Protein AF-A0A257PQ06-F1 (afdb_monomer_lite)

Secondary structure (DSSP, 8-state):
----B-TTS-B--SGGGTSPPPPGGG---EEEEEES--TTSPPPPHHHHHHHHHHHHHHHH-TT-EEEEE-SSS--EEEE--TTSBHHHHHHHHHS-PPP-S----TT---EEEES-GGGHHHHHHH-TTSEEEEEETTTTEEEEEE-SSS-HHHHHHHHHHHHHHHHHHHH-TT-BGGG--SS-TGGG--

Sequence (191 aa):
MRNLTDSSGRIQTRLGDLASVVPTSQRMPFQVSQPTGSGLDAAVPQAVWMAAAAIVMQRLCGAKQALLILPPCGEPRFIACAAQELAQSIVERARNPVPNSASPIDPDAIDLVWLSSAAQQTDALARYPSALLLMPAAQEGALHIVSSGLYPETFVRALLRSMYQTARTILADPAQRVDQIDLLGAEQRAE

pLDDT: mean 82.03, std 16.19, range [31.86, 96.31]

Foldseek 3Di:
DDQLADVVGDRAELVCVVFPFDPPVPFDKDKDKDFQDDDPDDRQDPLLLLLLLQLLCCQRRNQLDWEWEDEPDDDIDTQGADQQDFSLVSSVCSVDVDPDDDDDNPPSHAAHYEYPDPVCVVVCCVSCVNHWYWYDPVVVNIIMTIHSRRGDPVVVVLSVQLSSQSSVVCVVPRRDGSNRRDSDDPVRVVD

Structure (mmCIF, N/CA/C/O backbone):
data_AF-A0A257PQ06-F1
#
_entry.id   AF-A0A257PQ06-F1
#
loop_
_atom_site.group_PDB
_atom_site.id
_atom_site.type_symbol
_atom_site.label_atom_id
_atom_site.label_alt_id
_atom_site.label_comp_id
_atom_site.label_asym_id
_atom_site.label_entity_id
_atom_site.label_seq_id
_atom_site.pdbx_PDB_ins_code
_atom_site.Cartn_x
_atom_site.Cartn_y
_atom_site.Cartn_z
_atom_site.occupancy
_atom_site.B_iso_or_equiv
_atom_site.auth_seq_id
_atom_site.auth_comp_id
_atom_site.auth_asym_id
_atom_site.auth_atom_id
_atom_site.pdbx_PDB_model_num
ATOM 1 N N . MET A 1 1 ? 25.353 -5.648 -6.778 1.00 34.91 1 MET A N 1
ATOM 2 C CA . MET A 1 1 ? 24.012 -5.977 -7.302 1.00 34.91 1 MET A CA 1
ATOM 3 C C . MET A 1 1 ? 23.654 -7.364 -6.797 1.00 34.91 1 MET A C 1
ATOM 5 O O . MET A 1 1 ? 24.299 -8.316 -7.212 1.00 34.91 1 MET A O 1
ATOM 9 N N . ARG A 1 2 ? 22.754 -7.487 -5.812 1.00 32.94 2 ARG A N 1
ATOM 10 C CA . ARG A 1 2 ? 22.260 -8.802 -5.374 1.00 32.94 2 ARG A CA 1
ATOM 11 C C . ARG A 1 2 ? 21.112 -9.192 -6.304 1.00 32.94 2 ARG A C 1
ATOM 13 O O . ARG A 1 2 ? 20.211 -8.388 -6.512 1.00 32.94 2 ARG A O 1
ATOM 20 N N . ASN A 1 3 ? 21.212 -10.370 -6.910 1.00 31.86 3 ASN A N 1
ATOM 21 C CA . ASN A 1 3 ? 20.176 -10.919 -7.776 1.00 31.86 3 ASN A CA 1
ATOM 22 C C . ASN A 1 3 ? 18.941 -11.248 -6.929 1.00 31.86 3 ASN A C 1
ATOM 24 O O . ASN A 1 3 ? 19.026 -12.082 -6.037 1.00 31.86 3 ASN A O 1
ATOM 28 N N . LEU A 1 4 ? 17.813 -10.602 -7.234 1.00 44.09 4 LEU A N 1
ATOM 29 C CA . LEU A 1 4 ? 16.479 -10.833 -6.647 1.00 44.09 4 LEU A CA 1
ATOM 30 C C . LEU A 1 4 ? 15.800 -12.095 -7.204 1.00 44.09 4 LEU A C 1
ATOM 32 O O . LEU A 1 4 ? 14.577 -12.168 -7.317 1.00 44.09 4 LEU A O 1
ATOM 36 N N . THR A 1 5 ? 16.598 -13.061 -7.642 1.00 43.31 5 THR A N 1
ATOM 37 C CA . THR A 1 5 ? 16.108 -14.301 -8.223 1.00 43.31 5 THR A CA 1
ATOM 38 C C . THR A 1 5 ? 16.398 -15.444 -7.278 1.00 43.31 5 THR A C 1
ATOM 40 O O . THR A 1 5 ? 17.538 -15.591 -6.831 1.00 43.31 5 THR A O 1
ATOM 43 N N . ASP A 1 6 ? 15.398 -16.282 -7.025 1.00 47.50 6 ASP A N 1
ATOM 44 C CA . ASP A 1 6 ? 15.644 -17.577 -6.401 1.00 47.50 6 ASP A CA 1
ATOM 45 C C . ASP A 1 6 ? 16.574 -18.441 -7.281 1.00 47.50 6 ASP A C 1
ATOM 47 O O . ASP A 1 6 ? 16.940 -18.077 -8.405 1.00 47.50 6 ASP A O 1
ATOM 51 N N . SER A 1 7 ? 16.963 -19.615 -6.787 1.00 40.06 7 SER A N 1
ATOM 52 C CA . SER A 1 7 ? 17.814 -20.574 -7.506 1.00 40.06 7 SER A CA 1
ATOM 53 C C . SER A 1 7 ? 17.247 -21.043 -8.861 1.00 40.06 7 SER A C 1
ATOM 55 O O . SER A 1 7 ? 17.946 -21.742 -9.593 1.00 40.06 7 SER A O 1
ATOM 57 N N . SER A 1 8 ? 16.021 -20.640 -9.221 1.00 43.47 8 SER A N 1
ATOM 58 C CA . SER A 1 8 ? 15.357 -20.898 -10.501 1.00 43.47 8 SER A CA 1
ATOM 59 C C . SER A 1 8 ? 15.221 -19.664 -11.410 1.00 43.47 8 SER A C 1
ATOM 61 O O . SER A 1 8 ? 14.655 -19.770 -12.498 1.00 43.47 8 SER A O 1
ATOM 63 N N . GLY A 1 9 ? 15.744 -18.497 -11.015 1.00 49.22 9 GLY A N 1
ATOM 64 C CA . GLY A 1 9 ? 15.622 -17.269 -11.806 1.00 49.22 9 GLY A CA 1
ATOM 65 C C . GLY A 1 9 ? 14.311 -16.501 -11.578 1.00 49.22 9 GLY A C 1
ATOM 66 O O . GLY A 1 9 ? 14.044 -15.543 -12.306 1.00 49.22 9 GLY A O 1
ATOM 67 N N . ARG A 1 10 ? 13.472 -16.899 -10.607 1.00 53.88 10 ARG A N 1
ATOM 68 C CA . ARG A 1 10 ? 12.170 -16.260 -10.351 1.00 53.88 10 ARG A CA 1
ATOM 69 C C . ARG A 1 10 ? 12.302 -15.076 -9.403 1.00 53.88 10 ARG A C 1
ATOM 71 O O . ARG A 1 10 ? 12.920 -15.186 -8.349 1.00 53.88 10 ARG A O 1
ATOM 78 N N . ILE A 1 11 ? 11.678 -13.961 -9.783 1.00 60.31 11 ILE A N 1
ATOM 79 C CA . ILE A 1 11 ? 11.489 -12.795 -8.915 1.00 60.31 11 ILE A CA 1
ATOM 80 C C . ILE A 1 11 ? 10.610 -13.229 -7.741 1.00 60.31 11 ILE A C 1
ATOM 82 O O . ILE A 1 11 ? 9.495 -13.701 -7.965 1.00 60.31 11 ILE A O 1
ATOM 86 N N . GLN A 1 12 ? 11.095 -13.072 -6.511 1.00 67.50 12 GLN A N 1
ATOM 87 C CA . GLN A 1 12 ? 10.289 -13.336 -5.321 1.00 67.50 12 GLN A CA 1
ATOM 88 C C . GLN A 1 12 ? 9.331 -12.167 -5.077 1.00 67.50 12 GLN A C 1
ATOM 90 O O . GLN A 1 12 ? 9.739 -11.056 -4.758 1.00 67.50 12 GLN A O 1
ATOM 95 N N . THR A 1 13 ? 8.041 -12.419 -5.276 1.00 72.31 13 THR A N 1
ATOM 96 C CA . THR A 1 13 ? 6.959 -11.469 -5.013 1.00 72.31 13 THR A CA 1
ATOM 97 C C . THR A 1 13 ? 5.719 -12.232 -4.561 1.00 72.31 13 THR A C 1
ATOM 99 O O . THR A 1 13 ? 5.358 -13.233 -5.177 1.00 72.31 13 THR A O 1
ATOM 102 N N . ARG A 1 14 ? 5.044 -11.752 -3.511 1.00 76.12 14 ARG A N 1
ATOM 103 C CA . ARG A 1 14 ? 3.757 -12.313 -3.078 1.00 76.12 14 ARG A CA 1
ATOM 104 C C . ARG A 1 14 ? 2.602 -11.769 -3.903 1.00 76.12 14 ARG A C 1
ATOM 106 O O . ARG A 1 14 ? 1.651 -12.495 -4.164 1.00 76.12 14 ARG A O 1
ATOM 113 N N . LEU A 1 15 ? 2.691 -10.527 -4.379 1.00 77.69 15 LEU A N 1
ATOM 114 C CA . LEU A 1 15 ? 1.730 -10.014 -5.362 1.00 77.69 15 LEU A CA 1
ATOM 115 C C . LEU A 1 15 ? 1.796 -10.783 -6.688 1.00 77.69 15 LEU A C 1
ATOM 117 O O . LEU A 1 15 ? 0.771 -10.927 -7.349 1.00 77.69 15 LEU A O 1
ATOM 121 N N . GLY A 1 16 ? 2.958 -11.323 -7.063 1.00 65.31 16 GLY A N 1
ATOM 122 C CA . GLY A 1 16 ? 3.103 -12.183 -8.240 1.00 65.31 16 GLY A CA 1
ATOM 123 C C . GLY A 1 16 ? 2.397 -13.537 -8.126 1.00 65.31 16 GLY A C 1
ATOM 124 O O . GLY A 1 16 ? 2.112 -14.142 -9.155 1.00 65.31 16 GLY A O 1
ATOM 125 N N . ASP A 1 17 ? 2.041 -13.986 -6.915 1.00 73.94 17 ASP A N 1
ATOM 126 C CA . ASP A 1 17 ? 1.155 -15.147 -6.731 1.00 73.94 17 ASP A CA 1
ATOM 127 C C . ASP A 1 17 ? -0.308 -14.804 -7.097 1.00 73.94 17 ASP A C 1
ATOM 129 O O . ASP A 1 17 ? -1.115 -15.695 -7.362 1.00 73.94 17 ASP A O 1
ATOM 133 N N . LEU A 1 18 ? -0.657 -13.511 -7.128 1.00 74.75 18 LEU A N 1
ATOM 134 C CA . LEU A 1 18 ? -2.011 -12.992 -7.368 1.00 74.75 18 LEU A CA 1
ATOM 135 C C . LEU A 1 18 ? -2.183 -12.351 -8.752 1.00 74.75 18 LEU A C 1
ATOM 137 O O . LEU A 1 18 ? -3.310 -12.139 -9.198 1.00 74.75 18 LEU A O 1
ATOM 141 N N . ALA A 1 19 ? -1.082 -12.020 -9.426 1.00 78.62 19 ALA A N 1
ATOM 142 C CA . ALA A 1 19 ? -1.074 -11.348 -10.715 1.00 78.62 19 ALA A CA 1
ATOM 143 C C . ALA A 1 19 ? -0.036 -11.959 -11.653 1.00 78.62 19 ALA A C 1
ATOM 145 O O . ALA A 1 19 ? 1.099 -12.227 -11.263 1.00 78.62 19 ALA A O 1
ATOM 146 N N . SER A 1 20 ? -0.393 -12.094 -12.931 1.00 79.56 20 SER A N 1
ATOM 147 C CA . SER A 1 20 ? 0.558 -12.494 -13.966 1.00 79.56 20 SER A CA 1
ATOM 148 C C . SER A 1 20 ? 1.713 -11.497 -14.036 1.00 79.56 20 SER A C 1
ATOM 150 O O . SER A 1 20 ? 1.509 -10.329 -14.362 1.00 79.56 20 SER A O 1
ATOM 152 N N . VAL A 1 21 ? 2.930 -11.961 -13.763 1.00 85.50 21 VAL A N 1
ATOM 153 C CA . VAL A 1 21 ? 4.135 -11.138 -13.891 1.00 85.50 21 VAL A CA 1
ATOM 154 C C . VAL A 1 21 ? 4.428 -10.874 -15.368 1.00 85.50 21 VAL A C 1
ATOM 156 O O . VAL A 1 21 ? 4.507 -11.801 -16.176 1.00 85.50 21 VAL A O 1
ATOM 159 N N . VAL A 1 22 ? 4.631 -9.606 -15.724 1.00 85.06 22 VAL A N 1
ATOM 160 C CA . VAL A 1 22 ? 4.964 -9.198 -17.093 1.00 85.06 22 VAL A CA 1
ATOM 161 C C . VAL A 1 22 ? 6.417 -9.596 -17.410 1.00 85.06 22 VAL A C 1
ATOM 163 O O . VAL A 1 22 ? 7.330 -9.286 -16.624 1.00 85.06 22 VAL A O 1
ATOM 166 N N . PRO A 1 23 ? 6.682 -10.267 -18.550 1.00 85.06 23 PRO A N 1
ATOM 167 C CA . PRO A 1 23 ? 8.038 -10.612 -18.971 1.00 85.06 23 PRO A CA 1
ATOM 168 C C . PRO A 1 23 ? 8.923 -9.374 -19.106 1.00 85.06 23 PRO A C 1
ATOM 170 O O . PRO A 1 23 ? 8.477 -8.357 -19.626 1.00 85.06 23 PRO A O 1
ATOM 173 N N . THR A 1 24 ? 10.195 -9.463 -18.703 1.00 84.94 24 THR A N 1
ATOM 174 C CA . THR A 1 24 ? 11.132 -8.322 -18.686 1.00 84.94 24 THR A CA 1
ATOM 175 C C . THR A 1 24 ? 11.202 -7.565 -20.016 1.00 84.94 24 THR A C 1
ATOM 177 O O . THR A 1 24 ? 11.261 -6.342 -20.007 1.00 84.94 24 THR A O 1
ATOM 180 N N . SER A 1 25 ? 11.135 -8.267 -21.153 1.00 87.88 25 SER A N 1
ATOM 181 C CA . SER A 1 25 ? 11.168 -7.670 -22.497 1.00 87.88 25 SER A CA 1
ATOM 182 C C . SER A 1 25 ? 9.927 -6.848 -22.867 1.00 87.88 25 SER A C 1
ATOM 184 O O . SER A 1 25 ? 9.970 -6.105 -23.841 1.00 87.88 25 SER A O 1
ATOM 186 N N . GLN A 1 26 ? 8.831 -6.986 -22.118 1.00 88.44 26 GLN A N 1
ATOM 187 C CA . GLN A 1 26 ? 7.553 -6.305 -22.349 1.00 88.44 26 GLN A CA 1
ATOM 188 C C . GLN A 1 26 ? 7.239 -5.261 -21.269 1.00 88.44 26 GLN A C 1
ATOM 190 O O . GLN A 1 26 ? 6.205 -4.600 -21.336 1.00 88.44 26 GLN A O 1
ATOM 195 N N . ARG A 1 27 ? 8.100 -5.114 -20.253 1.00 89.81 27 ARG A N 1
ATOM 196 C CA . ARG A 1 27 ? 7.869 -4.170 -19.157 1.00 89.81 27 ARG A CA 1
ATOM 197 C C . ARG A 1 27 ? 8.022 -2.743 -19.659 1.00 89.81 27 ARG A C 1
ATOM 199 O O . ARG A 1 27 ? 9.069 -2.367 -20.180 1.00 89.81 27 ARG A O 1
ATOM 206 N N . MET A 1 28 ? 6.986 -1.946 -19.438 1.00 90.75 28 MET A N 1
ATOM 207 C CA . MET A 1 28 ? 7.010 -0.505 -19.642 1.00 90.75 28 MET A CA 1
ATOM 208 C C . MET A 1 28 ? 6.695 0.171 -18.308 1.00 90.75 28 MET A C 1
ATOM 210 O O . MET A 1 28 ? 5.651 -0.133 -17.729 1.00 90.75 28 MET A O 1
ATOM 214 N N . PRO A 1 29 ? 7.575 1.047 -17.789 1.00 93.00 29 PRO A N 1
ATOM 215 C CA . PRO A 1 29 ? 7.275 1.814 -16.591 1.00 93.00 29 PRO A CA 1
ATOM 216 C C . PRO A 1 29 ? 6.039 2.689 -16.789 1.00 93.00 29 PRO A C 1
ATOM 218 O O . PRO A 1 29 ? 5.858 3.293 -17.846 1.00 93.00 29 PRO A O 1
ATOM 221 N N . PHE A 1 30 ? 5.209 2.780 -15.758 1.00 94.38 30 PHE A N 1
ATOM 222 C CA . PHE A 1 30 ? 4.002 3.600 -15.774 1.00 94.38 30 PHE A CA 1
ATOM 223 C C . PHE A 1 30 ? 3.694 4.150 -14.381 1.00 94.38 30 PHE A C 1
ATOM 225 O O . PHE A 1 30 ? 4.227 3.683 -13.370 1.00 94.38 30 PHE A O 1
ATOM 232 N N . GLN A 1 31 ? 2.798 5.134 -14.338 1.00 95.12 31 GLN A N 1
ATOM 233 C CA . GLN A 1 31 ? 2.260 5.700 -13.109 1.00 95.12 31 GLN A CA 1
ATOM 234 C C . GLN A 1 31 ? 0.734 5.650 -13.143 1.00 95.12 31 GLN A C 1
ATOM 236 O O . GLN A 1 31 ? 0.115 5.992 -14.151 1.00 95.12 31 GLN A O 1
ATOM 241 N N . VAL A 1 32 ? 0.129 5.251 -12.027 1.00 94.38 32 VAL A N 1
ATOM 242 C CA . VAL A 1 32 ? -1.317 5.362 -11.810 1.00 94.38 32 VAL A CA 1
ATOM 243 C C . VAL A 1 32 ? -1.586 6.245 -10.603 1.00 94.38 32 VAL A C 1
ATOM 245 O O . VAL A 1 32 ? -0.811 6.254 -9.650 1.00 94.38 32 VAL A O 1
ATOM 248 N N . SER A 1 33 ? -2.687 6.984 -10.647 1.00 92.69 33 SER A N 1
ATOM 249 C CA . SER A 1 33 ? -3.003 8.025 -9.672 1.00 92.69 33 SER A CA 1
ATOM 250 C C . SER A 1 33 ? -4.406 7.831 -9.126 1.00 92.69 33 SER A C 1
ATOM 252 O O . SER A 1 33 ? -5.325 7.499 -9.877 1.00 92.69 33 SER A O 1
ATOM 254 N N . GLN A 1 34 ? -4.572 8.077 -7.832 1.00 89.38 34 GLN A N 1
ATOM 255 C CA . GLN A 1 34 ? -5.861 8.086 -7.154 1.00 89.38 34 GLN A CA 1
ATOM 256 C C . GLN A 1 34 ? -5.981 9.379 -6.348 1.00 89.38 34 GLN A C 1
ATOM 258 O O . GLN A 1 34 ? -5.130 9.626 -5.490 1.00 89.38 34 GLN A O 1
ATOM 263 N N . PRO A 1 35 ? -7.015 10.205 -6.582 1.00 86.81 3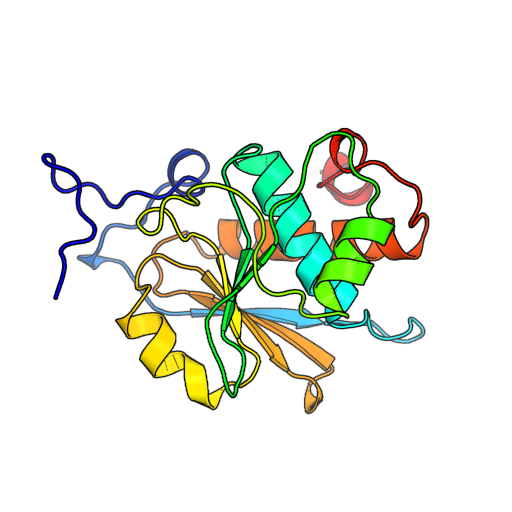5 PRO A N 1
ATOM 264 C CA . PRO A 1 35 ? -7.278 11.366 -5.744 1.00 86.81 35 PRO A CA 1
ATOM 265 C C . PRO A 1 35 ? -7.404 10.960 -4.271 1.00 86.81 35 PRO A C 1
ATOM 267 O O . PRO A 1 35 ? -8.075 9.979 -3.942 1.00 86.81 35 PRO A O 1
ATOM 270 N N . THR A 1 36 ? -6.757 11.704 -3.375 1.00 80.44 36 THR A N 1
ATOM 271 C CA . THR A 1 36 ? -6.835 11.483 -1.924 1.00 80.44 36 THR A CA 1
ATOM 272 C C . THR A 1 36 ? -8.116 12.048 -1.318 1.00 80.44 36 THR A C 1
ATOM 274 O O . THR A 1 36 ? -8.424 11.742 -0.171 1.00 80.44 36 THR A O 1
ATOM 277 N N . GLY A 1 37 ? -8.882 12.818 -2.088 1.00 68.25 37 GLY A N 1
ATOM 278 C CA . GLY A 1 37 ? -10.239 13.269 -1.801 1.00 68.25 37 GLY A CA 1
ATOM 279 C C . GLY A 1 37 ? -10.928 13.682 -3.104 1.00 68.25 37 GLY A C 1
ATOM 280 O O . GLY A 1 37 ? -10.262 13.932 -4.110 1.00 68.25 37 GLY A O 1
ATOM 281 N N . SER A 1 38 ? -12.257 13.739 -3.104 1.00 53.69 38 SER A N 1
ATOM 282 C CA . SER A 1 38 ? -13.036 14.261 -4.230 1.00 53.69 38 SER A CA 1
ATOM 283 C C . SER A 1 38 ? -14.050 15.282 -3.729 1.00 53.69 38 SER A C 1
ATOM 285 O O . SER A 1 38 ? -14.875 14.960 -2.876 1.00 53.69 38 SER A O 1
ATOM 287 N N . GLY A 1 39 ? -14.022 16.495 -4.283 1.00 60.19 39 GLY A N 1
ATOM 288 C CA . GLY A 1 39 ? -15.043 17.514 -4.029 1.00 60.19 39 GLY A CA 1
ATOM 289 C C . GLY A 1 39 ? -15.166 17.921 -2.554 1.00 60.19 39 GLY A C 1
ATOM 290 O O . GLY A 1 39 ? -14.333 18.670 -2.057 1.00 60.19 39 GLY A O 1
ATOM 291 N N . LEU A 1 40 ? -16.242 17.466 -1.898 1.00 41.91 40 LEU A N 1
ATOM 292 C CA . LEU A 1 40 ? -16.655 17.835 -0.533 1.00 41.91 40 LEU A CA 1
ATOM 293 C C . LEU A 1 40 ? -16.023 16.971 0.577 1.00 41.91 40 LEU A C 1
ATOM 295 O O . LEU A 1 40 ? -16.149 17.322 1.750 1.00 41.91 40 LEU A O 1
ATOM 299 N N . ASP A 1 41 ? -15.352 15.868 0.235 1.00 57.94 41 ASP A N 1
ATOM 300 C CA . ASP A 1 41 ? -14.702 14.996 1.219 1.00 57.94 41 ASP A CA 1
ATOM 301 C C . ASP A 1 41 ? -13.314 15.524 1.603 1.00 57.94 41 ASP A C 1
ATOM 303 O O . ASP A 1 41 ? -12.504 15.898 0.749 1.00 57.94 41 ASP A O 1
ATOM 307 N N . ALA A 1 42 ? -13.010 15.515 2.904 1.00 63.12 42 ALA A N 1
ATOM 308 C CA . ALA A 1 42 ? -11.678 15.846 3.398 1.00 63.12 42 ALA A CA 1
ATOM 309 C C . ALA A 1 42 ? -10.634 14.869 2.832 1.00 63.12 42 ALA A C 1
ATOM 311 O O . ALA A 1 42 ? -10.866 13.661 2.762 1.00 63.12 42 ALA A O 1
ATOM 312 N N . ALA A 1 43 ? -9.461 15.391 2.461 1.00 79.62 43 ALA A N 1
ATOM 313 C CA . ALA A 1 43 ? -8.364 14.568 1.968 1.00 79.62 43 ALA A CA 1
ATOM 314 C C . ALA A 1 43 ? -7.977 13.499 3.004 1.00 79.62 43 ALA A C 1
ATOM 316 O O . ALA A 1 43 ? -7.729 13.803 4.174 1.00 79.62 43 ALA A O 1
ATOM 317 N N . VAL A 1 44 ? -7.888 12.245 2.559 1.00 84.62 44 VAL A N 1
ATOM 318 C CA . VAL A 1 44 ? -7.458 11.115 3.383 1.00 84.62 44 VAL A CA 1
ATOM 319 C C . VAL A 1 44 ? -6.036 11.387 3.903 1.00 84.62 44 VAL A C 1
ATOM 321 O O . VAL A 1 44 ? -5.113 11.564 3.097 1.00 84.62 44 VAL A O 1
ATOM 324 N N . PRO A 1 45 ? -5.812 11.393 5.232 1.00 90.44 45 PRO A N 1
ATOM 325 C CA . PRO A 1 45 ? -4.490 11.641 5.797 1.00 90.44 45 PRO A CA 1
ATOM 326 C C . PRO A 1 45 ? -3.467 10.586 5.359 1.00 90.44 45 PRO A C 1
ATOM 328 O O . PRO A 1 45 ? -3.787 9.402 5.269 1.00 90.44 45 PRO A O 1
ATOM 331 N N . GLN A 1 46 ? -2.201 10.980 5.183 1.00 91.06 46 GLN A N 1
ATOM 332 C CA . GLN A 1 46 ? -1.139 10.055 4.749 1.00 91.06 46 GLN A CA 1
ATOM 333 C C . GLN A 1 46 ? -1.021 8.813 5.643 1.00 91.06 46 GLN A C 1
ATOM 335 O O . GLN A 1 46 ? -0.896 7.703 5.140 1.00 91.06 46 GLN A O 1
ATOM 340 N N . ALA A 1 47 ? -1.133 8.973 6.964 1.00 92.88 47 ALA A N 1
ATOM 341 C CA . ALA A 1 47 ? -1.080 7.842 7.888 1.00 92.88 47 ALA A CA 1
ATOM 342 C C . ALA A 1 47 ? -2.202 6.815 7.653 1.00 92.88 47 ALA A C 1
ATOM 344 O O . ALA A 1 47 ? -1.993 5.623 7.863 1.00 92.88 47 ALA A O 1
ATOM 345 N N . VAL A 1 48 ? -3.375 7.264 7.194 1.00 95.06 48 VAL A N 1
ATOM 346 C CA . VAL A 1 48 ? -4.491 6.377 6.844 1.00 95.06 48 VAL A CA 1
ATOM 347 C C . VAL A 1 48 ? -4.190 5.633 5.546 1.00 95.06 48 VAL A C 1
ATOM 349 O O . VAL A 1 48 ? -4.416 4.431 5.482 1.00 95.06 48 VAL A O 1
ATOM 352 N N . TRP A 1 49 ? -3.595 6.294 4.549 1.00 95.00 49 TRP A N 1
ATOM 353 C CA . TRP A 1 49 ? -3.124 5.628 3.330 1.00 95.00 49 TRP A CA 1
ATOM 354 C C . TRP A 1 49 ? -2.047 4.577 3.596 1.00 95.00 49 TRP A C 1
ATOM 356 O O . TRP A 1 49 ? -2.113 3.477 3.055 1.00 95.00 49 TRP A O 1
ATOM 366 N N . MET A 1 50 ? -1.078 4.889 4.456 1.00 95.06 50 MET A N 1
ATOM 367 C CA . MET A 1 50 ? -0.033 3.943 4.854 1.00 95.06 50 MET A CA 1
ATOM 368 C C . MET A 1 50 ? -0.624 2.731 5.582 1.00 95.06 50 MET A C 1
ATOM 370 O O . MET A 1 50 ? -0.253 1.596 5.289 1.00 95.06 50 MET A O 1
ATOM 374 N N . ALA A 1 51 ? -1.573 2.959 6.496 1.00 94.94 51 ALA A N 1
ATOM 375 C CA . ALA A 1 51 ? -2.285 1.878 7.168 1.00 94.94 51 ALA A CA 1
ATOM 376 C C . ALA A 1 51 ? -3.100 1.036 6.177 1.00 94.94 51 ALA A C 1
ATOM 378 O O . ALA A 1 51 ? -3.013 -0.187 6.205 1.00 94.94 51 ALA A O 1
ATOM 379 N N . ALA A 1 52 ? -3.824 1.677 5.259 1.00 96.31 52 ALA A N 1
ATOM 380 C CA . ALA A 1 52 ? -4.605 0.998 4.234 1.00 96.31 52 ALA A CA 1
ATOM 381 C C . ALA A 1 52 ? -3.733 0.128 3.322 1.00 96.31 52 ALA A C 1
ATOM 383 O O . ALA A 1 52 ? -4.065 -1.028 3.080 1.00 96.31 52 ALA A O 1
ATOM 384 N N . ALA A 1 53 ? -2.587 0.642 2.874 1.00 95.62 53 ALA A N 1
ATOM 385 C CA . ALA A 1 53 ? -1.615 -0.119 2.100 1.00 95.62 53 ALA A CA 1
ATOM 386 C C . ALA A 1 53 ? -1.119 -1.358 2.866 1.00 95.62 53 ALA A C 1
ATOM 388 O O . ALA A 1 53 ? -1.128 -2.460 2.322 1.00 95.62 53 ALA A O 1
ATOM 389 N N . ALA A 1 54 ? -0.747 -1.209 4.141 1.00 93.88 54 ALA A N 1
ATOM 390 C CA . ALA A 1 54 ? -0.304 -2.334 4.964 1.00 93.88 54 ALA A CA 1
ATOM 391 C C . ALA A 1 54 ? -1.414 -3.384 5.187 1.00 93.88 54 ALA A C 1
ATOM 393 O O . ALA A 1 54 ? -1.154 -4.583 5.098 1.00 93.88 54 ALA A O 1
ATOM 394 N N . ILE A 1 55 ? -2.657 -2.945 5.404 1.00 94.94 55 ILE A N 1
ATOM 395 C CA . ILE A 1 55 ? -3.834 -3.815 5.559 1.00 94.94 55 ILE A CA 1
ATOM 396 C C . ILE A 1 55 ? -4.137 -4.574 4.268 1.00 94.94 55 ILE A C 1
ATOM 398 O O . ILE A 1 55 ? -4.325 -5.787 4.311 1.00 94.94 55 ILE A O 1
ATOM 402 N N . VAL A 1 56 ? -4.136 -3.896 3.117 1.00 95.25 56 VAL A N 1
ATOM 403 C CA . VAL A 1 56 ? -4.332 -4.535 1.807 1.00 95.25 56 VAL A CA 1
ATOM 404 C C . VAL A 1 56 ? -3.267 -5.608 1.580 1.00 95.25 56 VAL A C 1
ATOM 406 O O . VAL A 1 56 ? -3.608 -6.738 1.236 1.00 95.25 56 VAL A O 1
ATOM 409 N N . MET A 1 57 ? -1.992 -5.306 1.850 1.00 91.75 57 MET A N 1
ATOM 410 C CA . MET A 1 57 ? -0.916 -6.295 1.734 1.00 91.75 57 MET A CA 1
ATOM 411 C C . MET A 1 57 ? -1.105 -7.478 2.690 1.00 91.75 57 MET A C 1
ATOM 413 O O . MET A 1 57 ? -0.918 -8.621 2.284 1.00 91.75 57 MET A O 1
ATOM 417 N N . GLN A 1 58 ? -1.519 -7.234 3.936 1.00 91.25 58 GLN A N 1
ATOM 418 C CA . GLN A 1 58 ? -1.814 -8.301 4.895 1.00 91.25 58 GLN A CA 1
ATOM 419 C C . GLN A 1 58 ? -2.950 -9.200 4.400 1.00 91.25 58 GLN A C 1
ATOM 421 O O . GLN A 1 58 ? -2.864 -10.423 4.510 1.00 91.25 58 GLN A O 1
ATOM 426 N N . ARG A 1 59 ? -4.014 -8.606 3.858 1.00 91.56 59 ARG A N 1
ATOM 427 C CA . ARG A 1 59 ? -5.215 -9.330 3.437 1.00 91.56 59 ARG A CA 1
ATOM 428 C C . ARG A 1 59 ? -5.021 -10.112 2.145 1.00 91.56 59 ARG A C 1
ATOM 430 O O . ARG A 1 59 ? -5.639 -11.161 1.996 1.00 91.56 59 ARG A O 1
ATOM 437 N N . LEU A 1 60 ? -4.160 -9.632 1.253 1.00 89.81 60 LEU A N 1
ATOM 438 C CA . LEU A 1 60 ? -3.829 -10.304 -0.002 1.00 89.81 60 LEU A CA 1
ATOM 439 C C . LEU A 1 60 ? -2.706 -11.340 0.163 1.00 89.81 60 LEU A C 1
ATOM 441 O O . LEU A 1 60 ? -2.811 -12.445 -0.358 1.00 89.81 60 LEU A O 1
ATOM 445 N N . CYS A 1 61 ? -1.651 -11.003 0.910 1.00 86.81 61 CYS A N 1
ATOM 446 C CA . CYS A 1 61 ? -0.404 -11.778 0.964 1.00 86.81 61 CYS A CA 1
ATOM 447 C C . CYS A 1 61 ? -0.148 -12.464 2.321 1.00 86.81 61 CYS A C 1
ATOM 449 O O . CYS A 1 61 ? 0.808 -13.228 2.467 1.00 86.81 61 CYS A O 1
ATOM 451 N N . GLY A 1 62 ? -0.984 -12.208 3.331 1.00 84.25 62 GLY A N 1
ATOM 452 C CA . GLY A 1 62 ? -0.881 -12.787 4.670 1.00 84.25 62 GLY A CA 1
ATOM 453 C C . GLY A 1 62 ? -0.007 -11.993 5.651 1.00 84.25 62 GLY A C 1
ATOM 454 O O . GLY A 1 62 ? 0.606 -10.978 5.333 1.00 84.25 62 GLY A O 1
ATOM 455 N N . ALA A 1 63 ? 0.073 -12.487 6.892 1.00 78.56 63 ALA A N 1
ATOM 456 C CA . ALA A 1 63 ? 0.675 -11.781 8.035 1.00 78.56 63 ALA A CA 1
ATOM 457 C C . ALA A 1 63 ? 2.202 -11.559 7.963 1.00 78.56 63 ALA A C 1
ATOM 459 O O . ALA A 1 63 ? 2.755 -10.870 8.815 1.00 78.56 63 ALA A O 1
ATOM 460 N N . LYS A 1 64 ? 2.892 -12.158 6.983 1.00 75.88 64 LYS A N 1
ATOM 461 C CA . LYS A 1 64 ? 4.341 -11.978 6.782 1.00 75.88 64 LYS A CA 1
ATOM 462 C C . LYS A 1 64 ? 4.678 -10.817 5.845 1.00 75.88 64 LYS A C 1
ATOM 464 O O . LYS A 1 64 ? 5.854 -10.502 5.693 1.00 75.88 64 LYS A O 1
ATOM 469 N N . GLN A 1 65 ? 3.673 -10.198 5.227 1.00 82.88 65 GLN A N 1
ATOM 470 C CA . GLN A 1 65 ? 3.877 -9.074 4.330 1.00 82.88 65 GLN A CA 1
ATOM 471 C C . GLN A 1 65 ? 3.766 -7.747 5.077 1.00 82.88 65 GLN A C 1
ATOM 473 O O . GLN A 1 65 ? 2.914 -7.567 5.948 1.00 82.88 65 GLN A O 1
ATOM 478 N N . ALA A 1 66 ? 4.626 -6.805 4.703 1.00 86.88 66 ALA A N 1
ATOM 479 C CA . ALA A 1 66 ? 4.661 -5.475 5.281 1.00 86.88 66 ALA A CA 1
ATOM 480 C C . ALA A 1 66 ? 4.779 -4.407 4.194 1.00 86.88 66 ALA A C 1
ATOM 482 O O . ALA A 1 66 ? 5.335 -4.650 3.120 1.00 86.88 66 ALA A O 1
ATOM 483 N N . LEU A 1 67 ? 4.297 -3.209 4.513 1.00 91.94 67 LEU A N 1
ATOM 484 C CA . LEU A 1 67 ? 4.645 -1.994 3.793 1.00 91.94 67 LEU A CA 1
ATOM 485 C C . LEU A 1 67 ? 6.030 -1.533 4.258 1.00 91.94 67 LEU A C 1
ATOM 487 O O . LEU A 1 67 ? 6.211 -1.258 5.447 1.00 91.94 67 LEU A O 1
ATOM 491 N N . LEU A 1 68 ? 6.986 -1.410 3.337 1.00 92.31 68 LEU A N 1
ATOM 492 C CA . LEU A 1 68 ? 8.255 -0.736 3.616 1.00 92.31 68 LEU A CA 1
ATOM 493 C C . LEU A 1 68 ? 8.068 0.776 3.514 1.00 92.31 68 LEU A C 1
ATOM 495 O O . LEU A 1 68 ? 7.410 1.261 2.604 1.00 92.31 68 LEU A O 1
ATOM 499 N N . ILE A 1 69 ? 8.679 1.533 4.413 1.00 91.88 69 ILE A N 1
ATOM 500 C CA . ILE A 1 69 ? 8.658 2.993 4.415 1.00 91.88 69 ILE A CA 1
ATOM 501 C C . ILE A 1 69 ? 10.089 3.489 4.329 1.00 91.88 69 ILE A C 1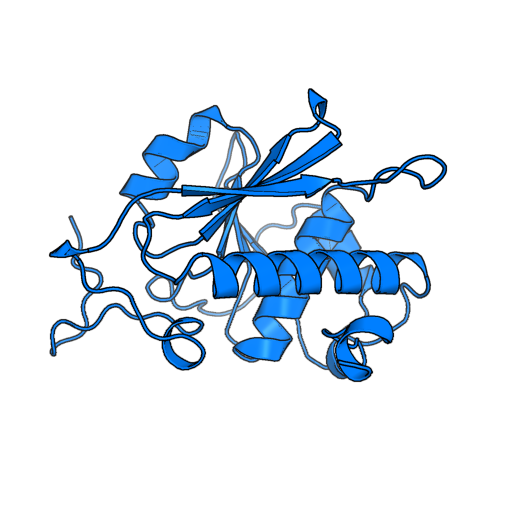
ATOM 503 O O . ILE A 1 69 ? 10.921 3.140 5.171 1.00 91.88 69 ILE A O 1
ATOM 507 N N . LEU A 1 70 ? 10.346 4.339 3.339 1.00 90.88 70 LEU A N 1
ATOM 508 C CA . LEU A 1 70 ? 11.613 5.036 3.173 1.00 90.88 70 LEU A CA 1
ATOM 509 C C . LEU A 1 70 ? 11.457 6.481 3.669 1.00 90.88 70 LEU A C 1
ATOM 511 O O . LEU A 1 70 ? 10.980 7.334 2.914 1.00 90.88 70 LEU A O 1
ATOM 515 N N . PRO A 1 71 ? 11.820 6.779 4.933 1.00 85.56 71 PRO A N 1
ATOM 516 C CA . PRO A 1 71 ? 11.779 8.146 5.438 1.00 85.56 71 PRO A CA 1
ATOM 517 C C . PRO A 1 71 ? 12.801 9.026 4.698 1.00 85.56 71 PRO A C 1
ATOM 519 O O . PRO A 1 71 ? 13.767 8.500 4.143 1.00 85.56 71 PRO A O 1
ATOM 522 N N . PRO A 1 72 ? 12.634 10.362 4.692 1.00 81.44 72 PRO A N 1
ATOM 523 C CA . PRO A 1 72 ? 13.580 11.256 4.022 1.00 81.44 72 PRO A CA 1
ATOM 524 C C . PRO A 1 72 ? 14.955 11.248 4.710 1.00 81.44 72 PRO A C 1
ATOM 526 O O . PRO A 1 72 ? 15.975 11.394 4.045 1.00 81.44 72 PRO A O 1
ATOM 529 N N . CYS A 1 73 ? 14.971 11.028 6.029 1.00 79.12 73 CYS A N 1
ATOM 530 C CA . CYS A 1 73 ? 16.163 10.841 6.848 1.00 79.12 73 CYS A CA 1
ATOM 531 C C . CYS A 1 73 ? 15.932 9.665 7.809 1.00 79.12 73 CYS A C 1
ATOM 533 O O . CYS A 1 73 ? 14.874 9.591 8.437 1.00 79.12 73 CYS A O 1
ATOM 535 N N . GLY A 1 74 ? 16.929 8.794 7.969 1.00 79.44 74 GLY A N 1
ATOM 536 C CA . GLY A 1 74 ? 16.901 7.679 8.919 1.00 79.44 74 GLY A CA 1
ATOM 537 C C . GLY A 1 74 ? 16.756 6.304 8.270 1.00 79.44 74 GLY A C 1
ATOM 538 O O . GLY A 1 74 ? 16.787 6.160 7.049 1.00 79.44 74 GLY A O 1
ATOM 539 N N . GLU A 1 75 ? 16.627 5.287 9.117 1.00 83.19 75 GLU A N 1
ATOM 540 C CA . GLU A 1 75 ? 16.552 3.894 8.681 1.00 83.19 75 GLU A CA 1
ATOM 541 C C . GLU A 1 75 ? 15.177 3.549 8.084 1.00 83.19 75 GLU A C 1
ATOM 543 O O . GLU A 1 75 ? 14.147 4.025 8.583 1.00 83.19 75 GLU A O 1
ATOM 548 N N . PRO A 1 76 ? 15.127 2.689 7.047 1.00 86.88 76 PRO A N 1
ATOM 549 C CA . PRO A 1 76 ? 13.881 2.114 6.569 1.00 86.88 76 PRO A CA 1
ATOM 550 C C . PRO A 1 76 ? 13.112 1.430 7.701 1.00 86.88 76 PRO A C 1
ATOM 552 O O . PRO A 1 76 ? 13.687 0.738 8.544 1.00 86.88 76 PRO A O 1
ATOM 555 N N . ARG A 1 77 ? 11.790 1.583 7.697 1.00 86.88 77 ARG A N 1
ATOM 556 C CA . ARG A 1 77 ? 10.906 0.954 8.687 1.00 86.88 77 ARG A CA 1
ATOM 557 C C . ARG A 1 77 ? 9.777 0.206 8.009 1.00 86.88 77 ARG A C 1
ATOM 559 O O . ARG A 1 77 ? 9.493 0.443 6.839 1.00 86.88 77 ARG A O 1
ATOM 566 N N . PHE A 1 78 ? 9.100 -0.653 8.758 1.00 88.88 78 PHE A N 1
ATOM 567 C CA . PHE A 1 78 ? 8.022 -1.461 8.213 1.00 88.88 78 PHE A CA 1
ATOM 568 C C . PHE A 1 78 ? 6.724 -1.286 8.993 1.00 88.88 78 PHE A C 1
ATOM 570 O O . PHE A 1 78 ? 6.730 -1.096 10.209 1.00 88.88 78 PHE A O 1
ATOM 577 N N . ILE A 1 79 ? 5.602 -1.392 8.284 1.00 89.56 79 ILE A N 1
ATOM 578 C CA . ILE A 1 79 ? 4.279 -1.564 8.882 1.00 89.56 79 ILE A CA 1
ATOM 579 C C . ILE A 1 79 ? 3.742 -2.915 8.423 1.00 89.56 79 ILE A C 1
ATOM 581 O O . ILE A 1 79 ? 3.359 -3.086 7.268 1.00 89.56 79 ILE A O 1
ATOM 585 N N . ALA A 1 80 ? 3.737 -3.868 9.349 1.00 88.56 80 ALA A N 1
ATOM 586 C CA . ALA A 1 80 ? 3.040 -5.143 9.226 1.00 88.56 80 ALA A CA 1
ATOM 587 C C . ALA A 1 80 ? 1.788 -5.124 10.105 1.00 88.56 80 ALA A C 1
ATOM 589 O O . ALA A 1 80 ? 1.768 -4.446 11.137 1.00 88.56 80 ALA A O 1
ATOM 590 N N . CYS A 1 81 ? 0.769 -5.889 9.731 1.00 88.50 81 CYS A N 1
ATOM 591 C CA . CYS A 1 81 ? -0.510 -5.927 10.433 1.00 88.50 81 CYS A CA 1
ATOM 592 C C . CYS A 1 81 ? -0.848 -7.364 10.833 1.00 88.50 81 CYS A C 1
ATOM 594 O O . CYS A 1 81 ? -0.613 -8.299 10.064 1.00 88.50 81 CYS A O 1
ATOM 596 N N . ALA A 1 82 ? -1.431 -7.547 12.016 1.00 90.06 82 ALA A N 1
ATOM 597 C CA . ALA A 1 82 ? -2.049 -8.820 12.379 1.00 90.06 82 ALA A CA 1
ATOM 598 C C . ALA A 1 82 ? -3.539 -8.813 12.009 1.00 90.06 82 ALA A C 1
ATOM 600 O O . ALA A 1 82 ? -4.200 -7.784 12.084 1.00 90.06 82 ALA A O 1
ATOM 601 N N . ALA A 1 83 ? -4.092 -9.978 11.667 1.00 89.62 83 ALA A N 1
ATOM 602 C CA . ALA A 1 83 ? -5.504 -10.130 11.296 1.00 89.62 83 ALA A CA 1
ATOM 603 C C . ALA A 1 83 ? -6.481 -9.598 12.369 1.00 89.62 83 ALA A C 1
ATOM 605 O O . ALA A 1 83 ? -7.501 -9.005 12.046 1.00 89.62 83 ALA A O 1
ATOM 606 N N . GLN A 1 84 ? -6.150 -9.793 13.648 1.00 92.38 84 GLN A N 1
ATOM 607 C CA . GLN A 1 84 ? -6.978 -9.381 14.789 1.00 92.38 84 GLN A CA 1
ATOM 608 C C . GLN A 1 84 ? -6.720 -7.931 15.234 1.00 92.38 84 GLN A C 1
ATOM 610 O O . GLN A 1 84 ? -7.354 -7.461 16.175 1.00 92.38 84 GLN A O 1
ATOM 615 N N . GLU A 1 85 ? -5.748 -7.248 14.626 1.00 93.62 85 GLU A N 1
ATOM 616 C CA . GLU A 1 85 ? -5.380 -5.885 14.999 1.00 93.62 85 GLU A CA 1
ATOM 617 C C . GLU A 1 85 ? -6.476 -4.896 14.580 1.00 93.62 85 GLU A C 1
ATOM 619 O O . GLU A 1 85 ? -7.182 -5.123 13.597 1.00 93.62 85 GLU A O 1
ATOM 624 N N . LEU A 1 86 ? -6.629 -3.799 15.323 1.00 96.06 86 LEU A N 1
ATOM 625 C CA . LEU A 1 86 ? -7.553 -2.721 14.971 1.00 96.06 86 LEU A CA 1
ATOM 626 C C . LEU A 1 86 ? -6.906 -1.785 13.945 1.00 96.06 86 LEU A C 1
ATOM 628 O O . LEU A 1 86 ? -5.714 -1.478 14.040 1.00 96.06 86 LEU A O 1
ATOM 632 N N . ALA A 1 87 ? -7.701 -1.268 13.009 1.00 95.56 87 ALA A N 1
ATOM 633 C CA . ALA A 1 87 ? -7.250 -0.287 12.024 1.00 95.56 87 ALA A CA 1
ATOM 634 C C . ALA A 1 87 ? -6.566 0.928 12.671 1.00 95.56 87 ALA A C 1
ATOM 636 O O . ALA A 1 87 ? -5.489 1.346 12.236 1.00 95.56 87 ALA A O 1
ATOM 637 N N . GLN A 1 88 ? -7.150 1.460 13.746 1.00 95.75 88 GLN A N 1
ATOM 638 C CA . GLN A 1 88 ? -6.619 2.611 14.473 1.00 95.75 88 GLN A CA 1
ATOM 639 C C . GLN A 1 88 ? -5.188 2.384 14.989 1.00 95.75 88 GLN A C 1
ATOM 641 O O . GLN A 1 88 ? -4.350 3.277 14.866 1.00 95.75 88 GLN A O 1
ATOM 646 N N . SER A 1 89 ? -4.862 1.188 15.491 1.00 93.62 89 SER A N 1
ATOM 647 C CA . SER A 1 89 ? -3.511 0.869 15.982 1.00 93.62 89 SER A CA 1
ATOM 648 C C . SER A 1 89 ? -2.461 0.928 14.866 1.00 93.62 89 SER A C 1
ATOM 650 O O . SER A 1 89 ? -1.320 1.344 15.078 1.00 93.62 89 SER A O 1
ATOM 652 N N . ILE A 1 90 ? -2.851 0.570 13.642 1.00 94.00 90 ILE A N 1
ATOM 653 C CA . ILE A 1 90 ? -1.982 0.635 12.463 1.00 94.00 90 ILE A CA 1
ATOM 654 C C . ILE A 1 90 ? -1.799 2.091 12.026 1.00 94.00 90 ILE A C 1
ATOM 656 O O . ILE A 1 90 ? -0.679 2.507 11.722 1.00 94.00 90 ILE A O 1
ATOM 660 N N . VAL A 1 91 ? -2.870 2.892 12.055 1.00 95.12 91 VAL A N 1
ATOM 661 C CA . VAL A 1 91 ? -2.805 4.339 11.785 1.00 95.12 91 VAL A CA 1
ATOM 662 C C . VAL A 1 91 ? -1.882 5.040 12.783 1.00 95.12 91 VAL A C 1
ATOM 664 O O . VAL A 1 91 ? -1.081 5.890 12.392 1.00 95.12 91 VAL A O 1
ATOM 667 N N . GLU A 1 92 ? -1.938 4.676 14.061 1.00 93.25 92 GLU A N 1
ATOM 668 C CA . GLU A 1 92 ? -1.053 5.221 15.093 1.00 93.25 92 GLU A CA 1
ATOM 669 C C . GLU A 1 92 ? 0.414 4.869 14.839 1.00 93.25 92 GLU A C 1
ATOM 671 O O . GLU A 1 92 ? 1.263 5.757 14.915 1.00 93.25 92 GLU A O 1
ATOM 676 N N . ARG A 1 93 ? 0.721 3.626 14.441 1.00 90.56 93 ARG A N 1
ATOM 677 C CA . ARG A 1 93 ? 2.081 3.231 14.020 1.00 90.56 93 ARG A CA 1
ATOM 678 C C . ARG A 1 93 ? 2.534 3.932 12.739 1.00 90.56 93 ARG A C 1
ATOM 680 O O . ARG A 1 93 ? 3.721 4.219 12.565 1.00 90.56 93 ARG A O 1
ATOM 687 N N . ALA A 1 94 ? 1.612 4.247 11.833 1.00 90.88 94 ALA A N 1
ATOM 688 C CA . ALA A 1 94 ? 1.931 5.042 10.655 1.00 90.88 94 ALA A CA 1
ATOM 689 C C . ALA A 1 94 ? 2.331 6.479 11.032 1.00 90.88 94 ALA A C 1
ATOM 691 O O . ALA A 1 94 ? 3.326 6.976 10.498 1.00 90.88 94 ALA A O 1
ATOM 692 N N . ARG A 1 95 ? 1.624 7.103 11.989 1.00 89.75 95 ARG A N 1
ATOM 693 C CA . ARG A 1 95 ? 1.912 8.461 12.497 1.00 89.75 95 ARG A CA 1
ATOM 694 C C . ARG A 1 95 ? 3.174 8.532 13.345 1.00 89.75 95 ARG A C 1
ATOM 696 O O . ARG A 1 95 ? 3.968 9.448 13.167 1.00 89.75 95 ARG A O 1
ATOM 703 N N . ASN A 1 96 ? 3.334 7.585 14.262 1.00 84.31 96 ASN A N 1
ATOM 704 C CA . ASN A 1 96 ? 4.408 7.574 15.242 1.00 84.31 96 ASN A CA 1
ATOM 705 C C . ASN A 1 96 ? 5.465 6.564 14.792 1.00 84.31 96 ASN A C 1
ATOM 707 O O . ASN A 1 96 ? 5.262 5.361 14.971 1.00 84.31 96 ASN A O 1
ATOM 711 N N . PRO A 1 97 ? 6.577 7.009 14.178 1.00 68.62 97 PRO A N 1
ATOM 712 C CA . PRO A 1 97 ? 7.652 6.119 13.773 1.00 68.62 97 PRO A CA 1
ATOM 713 C C . PRO A 1 97 ? 8.327 5.536 15.016 1.00 68.62 97 PRO A C 1
ATOM 715 O O . PRO A 1 97 ? 9.259 6.110 15.571 1.00 68.62 97 PRO A O 1
ATOM 718 N N . VAL A 1 98 ? 7.835 4.385 15.465 1.00 65.19 98 VAL A N 1
ATOM 719 C CA . VAL A 1 98 ? 8.503 3.583 16.487 1.00 65.19 98 VAL A CA 1
ATOM 720 C C . VAL A 1 98 ? 9.606 2.779 15.788 1.00 65.19 98 VAL A C 1
ATOM 722 O O . VAL A 1 98 ? 9.330 2.173 14.747 1.00 65.19 98 VAL A O 1
ATOM 725 N N . PRO A 1 99 ? 10.851 2.769 16.301 1.00 56.34 99 PRO A N 1
ATOM 726 C CA . PRO A 1 99 ? 11.880 1.868 15.797 1.00 56.34 99 PRO A CA 1
ATOM 727 C C . PRO A 1 99 ? 11.379 0.421 15.892 1.00 56.34 99 PRO A C 1
ATOM 729 O O . PRO A 1 99 ? 10.774 0.034 16.892 1.00 56.34 99 PRO A O 1
ATOM 732 N N . ASN A 1 100 ? 11.575 -0.349 14.818 1.00 56.06 100 ASN A N 1
ATOM 733 C CA . ASN A 1 100 ? 11.022 -1.695 14.666 1.00 56.06 100 ASN A CA 1
ATOM 734 C C . ASN A 1 100 ? 11.232 -2.556 15.921 1.00 56.06 100 ASN A C 1
ATOM 736 O O . ASN A 1 100 ? 12.360 -2.771 16.356 1.00 56.06 100 ASN A O 1
ATOM 740 N N . SER A 1 101 ? 10.147 -3.146 16.416 1.00 44.66 101 SER A N 1
ATOM 741 C CA . SER A 1 101 ? 10.190 -4.311 17.294 1.00 44.66 101 SER A CA 1
ATOM 742 C C . SER A 1 101 ? 9.285 -5.381 16.688 1.00 44.66 101 SER A C 1
ATOM 744 O O . SER A 1 101 ? 8.085 -5.359 16.934 1.00 44.66 101 SER A O 1
ATOM 746 N N . ALA A 1 102 ? 9.835 -6.222 15.798 1.00 46.09 102 ALA A N 1
ATOM 747 C CA . ALA A 1 102 ? 9.460 -7.634 15.580 1.00 46.09 102 ALA A CA 1
ATOM 748 C C . ALA A 1 102 ? 9.931 -8.181 14.214 1.00 46.09 102 ALA A C 1
ATOM 750 O O . ALA A 1 102 ? 9.633 -7.582 13.187 1.00 46.09 102 ALA A O 1
ATOM 751 N N . SER A 1 103 ? 10.575 -9.361 14.284 1.00 48.09 103 SER A N 1
ATOM 752 C CA . SER A 1 103 ? 10.681 -10.506 13.347 1.00 48.09 103 SER A CA 1
ATOM 753 C C . SER A 1 103 ? 10.965 -10.299 11.846 1.00 48.09 103 SER A C 1
ATOM 755 O O . 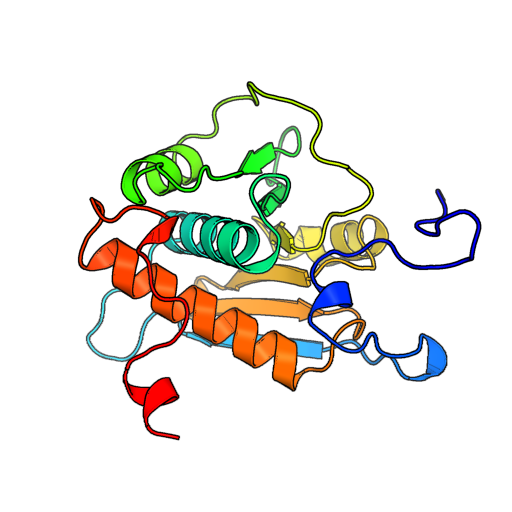SER A 1 103 ? 10.579 -9.296 11.261 1.00 48.09 103 SER A O 1
ATOM 757 N N . PRO A 1 104 ? 11.648 -11.265 11.190 1.00 49.16 104 PRO A N 1
ATOM 758 C CA . PRO A 1 104 ? 12.210 -11.063 9.861 1.00 49.16 104 PRO A CA 1
ATOM 759 C C . PRO A 1 104 ? 11.091 -10.924 8.832 1.00 49.16 104 PRO A C 1
ATOM 761 O O . PRO A 1 104 ? 10.443 -11.897 8.446 1.00 49.16 104 PRO A O 1
ATOM 764 N N . ILE A 1 105 ? 10.876 -9.689 8.398 1.00 59.19 105 ILE A N 1
ATOM 765 C CA . ILE A 1 105 ? 10.282 -9.406 7.100 1.00 59.19 105 ILE A CA 1
ATOM 766 C C . ILE A 1 105 ? 11.301 -9.907 6.097 1.00 59.19 105 ILE A C 1
ATOM 768 O O . ILE A 1 105 ? 12.474 -9.554 6.205 1.00 59.19 105 ILE A O 1
ATOM 772 N N . ASP A 1 106 ? 10.867 -10.772 5.190 1.00 61.50 106 ASP A N 1
ATOM 773 C CA . ASP A 1 106 ? 11.722 -11.251 4.116 1.00 61.50 106 ASP A CA 1
ATOM 774 C C . ASP A 1 106 ? 12.121 -10.038 3.256 1.00 61.50 106 ASP A C 1
ATOM 776 O O . ASP A 1 106 ? 11.262 -9.474 2.567 1.00 61.50 106 ASP A O 1
ATOM 780 N N . PRO A 1 107 ? 13.376 -9.556 3.346 1.00 56.72 107 PRO A N 1
ATOM 781 C CA . PRO A 1 107 ? 13.789 -8.351 2.639 1.00 56.72 107 PRO A CA 1
ATOM 782 C C . PRO A 1 107 ? 13.788 -8.562 1.120 1.00 56.72 107 PRO A C 1
ATOM 784 O O . PRO A 1 107 ? 13.829 -7.578 0.383 1.00 56.72 107 PRO A O 1
ATOM 787 N N . ASP A 1 108 ? 13.711 -9.814 0.662 1.00 58.28 108 ASP A N 1
ATOM 788 C CA . ASP A 1 108 ? 13.701 -10.173 -0.750 1.00 58.28 108 ASP A CA 1
ATOM 789 C C . ASP A 1 108 ? 12.269 -10.227 -1.335 1.00 58.28 108 ASP A C 1
ATOM 791 O O . ASP A 1 108 ? 12.117 -10.278 -2.553 1.00 58.28 108 ASP A O 1
ATOM 795 N N . ALA A 1 109 ? 11.218 -10.097 -0.505 1.00 70.62 109 ALA A N 1
ATOM 796 C CA . ALA A 1 109 ? 9.801 -10.080 -0.909 1.00 70.62 109 ALA A CA 1
ATOM 797 C C . ALA A 1 109 ? 9.114 -8.715 -0.666 1.00 70.62 109 ALA A C 1
ATOM 799 O O . ALA A 1 109 ? 7.975 -8.623 -0.189 1.00 70.62 109 ALA A O 1
ATOM 800 N N . ILE A 1 110 ? 9.817 -7.616 -0.952 1.00 85.25 110 ILE A N 1
ATOM 801 C CA . ILE A 1 110 ? 9.257 -6.263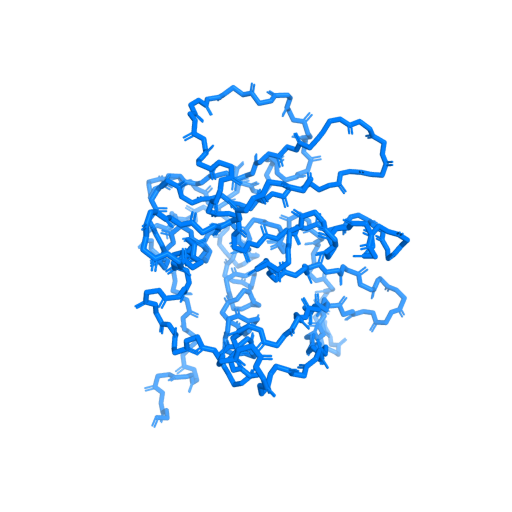 -0.827 1.00 85.25 110 ILE A CA 1
ATOM 802 C C . ILE A 1 110 ? 8.430 -5.940 -2.071 1.00 85.25 110 ILE A C 1
ATOM 804 O O . ILE A 1 110 ? 8.956 -5.558 -3.113 1.00 85.25 110 ILE A O 1
ATOM 808 N N . ASP A 1 111 ? 7.116 -6.058 -1.925 1.00 89.19 111 ASP A N 1
ATOM 809 C CA . ASP A 1 111 ? 6.154 -5.787 -2.993 1.00 89.19 111 ASP A CA 1
ATOM 810 C C . ASP A 1 111 ? 5.685 -4.327 -3.045 1.00 89.19 111 ASP A C 1
ATOM 812 O O . ASP A 1 111 ? 5.252 -3.846 -4.094 1.00 89.19 111 ASP A O 1
ATOM 816 N N . LEU A 1 112 ? 5.752 -3.615 -1.916 1.00 93.31 112 LEU A N 1
ATOM 817 C CA . LEU A 1 112 ? 5.164 -2.288 -1.768 1.00 93.31 112 LEU A CA 1
ATOM 818 C C . LEU A 1 112 ? 6.023 -1.392 -0.871 1.00 93.31 112 LEU A C 1
ATOM 820 O O . LEU A 1 112 ? 6.368 -1.763 0.255 1.00 93.31 112 LEU A O 1
ATOM 824 N N . VAL A 1 113 ? 6.344 -0.198 -1.370 1.00 94.81 113 VAL A N 1
ATOM 825 C CA . VAL A 1 113 ? 7.218 0.769 -0.695 1.00 94.81 113 VAL A CA 1
ATOM 826 C C . VAL A 1 113 ? 6.557 2.140 -0.665 1.00 94.81 113 VAL A C 1
ATOM 828 O O . VAL A 1 113 ? 6.182 2.670 -1.701 1.00 94.81 113 VAL A O 1
ATOM 831 N N . TRP A 1 114 ? 6.455 2.747 0.511 1.00 95.31 114 TRP A N 1
ATOM 832 C CA . TRP A 1 114 ? 6.047 4.132 0.698 1.00 95.31 114 TRP A CA 1
ATOM 833 C C . TRP A 1 114 ? 7.252 5.065 0.662 1.00 95.31 114 TRP A C 1
ATOM 835 O O . TRP A 1 114 ? 8.185 4.914 1.458 1.00 95.31 114 TRP A O 1
ATOM 845 N N . LEU A 1 115 ? 7.201 6.066 -0.212 1.00 93.38 115 LEU A N 1
ATOM 846 C CA . LEU A 1 115 ? 8.198 7.125 -0.291 1.00 93.38 115 LEU A CA 1
ATOM 847 C C . LEU A 1 115 ? 7.683 8.385 0.394 1.00 93.38 115 LEU A C 1
ATOM 849 O O . LEU A 1 115 ? 6.564 8.833 0.153 1.00 93.38 115 LEU A O 1
ATOM 853 N N . SER A 1 116 ? 8.516 8.992 1.233 1.00 86.12 116 SER A N 1
ATOM 854 C CA . SER A 1 116 ? 8.199 10.286 1.840 1.00 86.12 116 SER A CA 1
ATOM 855 C C . SER A 1 116 ? 8.490 11.468 0.912 1.00 86.12 116 SER A C 1
ATOM 857 O O . SER A 1 116 ? 8.029 12.575 1.182 1.00 86.12 116 SER A O 1
ATOM 859 N N . SER A 1 117 ? 9.252 11.256 -0.166 1.00 83.12 117 SER A N 1
ATOM 860 C CA . SER A 1 117 ? 9.586 12.278 -1.158 1.00 83.12 117 SER A CA 1
ATOM 861 C C . SER A 1 117 ? 9.792 11.678 -2.549 1.00 83.12 117 SER A C 1
ATOM 863 O O . SER A 1 117 ? 10.397 10.616 -2.695 1.00 83.12 117 SER A O 1
ATOM 865 N N . ALA A 1 118 ? 9.370 12.409 -3.586 1.00 84.38 118 ALA A N 1
ATOM 866 C CA . ALA A 1 118 ? 9.615 12.048 -4.983 1.00 84.38 118 ALA A CA 1
ATOM 867 C C . ALA A 1 118 ? 11.111 11.972 -5.333 1.00 84.38 118 ALA A C 1
ATOM 869 O O . ALA A 1 118 ? 11.501 11.200 -6.204 1.00 84.38 118 ALA A O 1
ATOM 870 N N . ALA A 1 119 ? 11.968 12.698 -4.606 1.00 87.50 119 ALA A N 1
ATOM 871 C CA . ALA A 1 119 ? 13.417 12.634 -4.796 1.00 87.50 119 ALA A CA 1
ATOM 872 C C . ALA A 1 119 ? 13.994 11.225 -4.554 1.00 87.50 119 ALA A C 1
ATOM 874 O O . ALA A 1 119 ? 15.050 10.897 -5.082 1.00 87.50 119 ALA A O 1
ATOM 875 N N . GLN A 1 120 ? 13.297 10.380 -3.784 1.00 89.19 120 GLN A N 1
ATOM 876 C CA . GLN A 1 120 ? 13.729 9.019 -3.457 1.00 89.19 120 GLN A CA 1
ATOM 877 C C . GLN A 1 120 ? 13.375 7.997 -4.548 1.00 89.19 120 GLN A C 1
ATOM 879 O O . GLN A 1 120 ? 13.811 6.851 -4.466 1.00 89.19 120 GLN A O 1
ATOM 884 N N . GLN A 1 121 ? 12.573 8.375 -5.549 1.00 89.88 121 GLN A N 1
ATOM 885 C CA . GLN A 1 121 ? 11.993 7.445 -6.520 1.00 89.88 121 GLN A CA 1
ATOM 886 C C . GLN A 1 121 ? 13.056 6.659 -7.292 1.00 89.88 121 GLN A C 1
ATOM 888 O O . GLN A 1 121 ? 12.970 5.435 -7.372 1.00 89.88 121 GLN A O 1
ATOM 893 N N . THR A 1 122 ? 14.060 7.342 -7.846 1.00 88.06 122 THR A N 1
ATOM 894 C CA . THR A 1 122 ? 15.112 6.705 -8.654 1.00 88.06 122 THR A CA 1
ATOM 895 C C . THR A 1 122 ? 15.900 5.682 -7.838 1.00 88.06 122 THR A C 1
ATOM 897 O O . THR A 1 122 ? 16.060 4.538 -8.265 1.00 88.06 122 THR A O 1
ATOM 900 N N . ASP A 1 123 ? 16.326 6.065 -6.633 1.00 89.06 123 ASP A N 1
ATOM 901 C CA . ASP A 1 123 ? 17.083 5.189 -5.736 1.00 89.06 123 ASP A CA 1
ATOM 902 C C . ASP A 1 123 ? 16.234 4.004 -5.260 1.00 89.06 123 ASP A C 1
ATOM 904 O O . ASP A 1 123 ? 16.715 2.870 -5.195 1.00 89.06 123 ASP A O 1
ATOM 908 N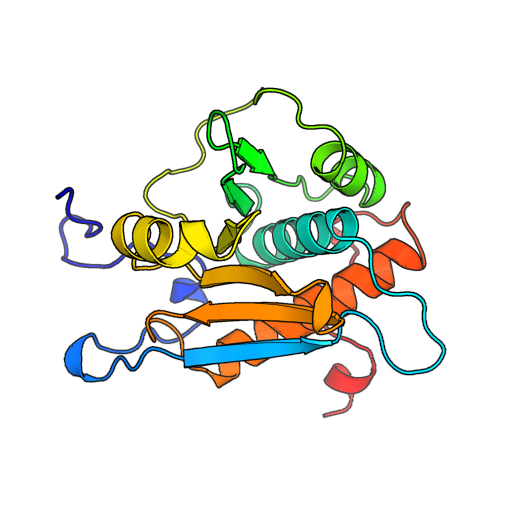 N . ALA A 1 124 ? 14.951 4.241 -4.971 1.00 89.38 124 ALA A N 1
ATOM 909 C CA . ALA A 1 124 ? 14.015 3.199 -4.575 1.00 89.38 124 ALA A CA 1
ATOM 910 C C . ALA A 1 124 ? 13.762 2.192 -5.706 1.00 89.38 124 ALA A C 1
ATOM 912 O O . ALA A 1 124 ? 13.792 0.994 -5.441 1.00 89.38 124 ALA A O 1
ATOM 913 N N . LEU A 1 125 ? 13.586 2.637 -6.957 1.00 87.38 125 LEU A N 1
ATOM 914 C CA . LEU A 1 125 ? 13.447 1.743 -8.116 1.00 87.38 125 LEU A CA 1
ATOM 915 C C . LEU A 1 125 ? 14.707 0.904 -8.344 1.00 87.38 125 LEU A C 1
ATOM 917 O O . LEU A 1 125 ? 14.609 -0.279 -8.660 1.00 87.38 125 LEU A O 1
ATOM 921 N N . ALA A 1 126 ? 15.892 1.493 -8.166 1.00 86.50 126 ALA A N 1
ATOM 922 C CA . ALA A 1 126 ? 17.152 0.768 -8.301 1.00 86.50 126 ALA A CA 1
ATOM 923 C C . ALA A 1 126 ? 17.332 -0.291 -7.200 1.00 86.50 126 ALA A C 1
ATOM 925 O O . ALA A 1 126 ? 17.865 -1.373 -7.455 1.00 86.50 126 ALA A O 1
ATOM 926 N N . ARG A 1 127 ? 16.887 0.011 -5.973 1.00 86.50 127 ARG A N 1
ATOM 927 C CA . ARG A 1 127 ? 17.002 -0.885 -4.814 1.00 86.50 127 ARG A CA 1
ATOM 928 C C . ARG A 1 127 ? 15.904 -1.951 -4.766 1.00 86.50 127 ARG A C 1
ATOM 930 O O . ARG A 1 127 ? 16.176 -3.061 -4.317 1.00 86.50 127 ARG A O 1
ATOM 937 N N . TYR A 1 128 ? 14.703 -1.625 -5.239 1.00 87.06 128 TYR A N 1
ATOM 938 C CA . TYR A 1 128 ? 13.502 -2.463 -5.198 1.00 87.06 128 TYR A CA 1
ATOM 939 C C . TYR A 1 128 ? 12.816 -2.516 -6.577 1.00 87.06 128 TYR A C 1
ATOM 941 O O . TYR A 1 128 ? 11.684 -2.059 -6.730 1.00 87.06 128 TYR A O 1
ATOM 949 N N . PRO A 1 129 ? 13.468 -3.088 -7.606 1.00 82.12 129 PRO A N 1
ATOM 950 C CA . PRO A 1 129 ? 12.971 -3.067 -8.988 1.00 82.12 129 PRO A CA 1
ATOM 951 C C . PRO A 1 129 ? 11.647 -3.820 -9.196 1.00 82.12 129 PRO A C 1
ATOM 953 O O . PRO A 1 129 ? 10.976 -3.625 -10.215 1.00 82.12 129 PRO A O 1
ATOM 956 N N . SER A 1 130 ? 11.277 -4.677 -8.242 1.00 82.81 130 SER A N 1
ATOM 957 C CA . SER A 1 130 ? 10.040 -5.462 -8.249 1.00 82.81 130 SER A CA 1
ATOM 958 C C . SER A 1 130 ? 8.909 -4.849 -7.419 1.00 82.81 130 SER A C 1
ATOM 960 O O . SER A 1 130 ? 7.783 -5.341 -7.466 1.00 82.81 130 SER A O 1
ATOM 962 N N . ALA A 1 131 ? 9.193 -3.791 -6.658 1.00 90.44 131 ALA A N 1
ATOM 963 C CA . ALA A 1 131 ? 8.207 -3.165 -5.797 1.00 90.44 131 ALA A CA 1
ATOM 964 C C . ALA A 1 131 ? 7.367 -2.132 -6.551 1.00 90.44 131 ALA A C 1
ATOM 966 O O . ALA A 1 131 ? 7.835 -1.446 -7.461 1.00 90.44 131 ALA A O 1
ATOM 967 N N . LEU A 1 132 ? 6.128 -1.971 -6.100 1.00 94.88 132 LEU A N 1
ATOM 968 C CA . LEU A 1 132 ? 5.305 -0.810 -6.402 1.00 94.88 132 LEU A CA 1
ATOM 969 C C . LEU A 1 132 ? 5.662 0.322 -5.431 1.00 94.88 132 LEU A C 1
ATOM 971 O O . LEU A 1 132 ? 5.718 0.111 -4.216 1.00 94.88 132 LEU A O 1
ATOM 975 N N . LEU A 1 133 ? 5.900 1.526 -5.952 1.00 96.12 133 LEU A N 1
ATOM 976 C CA . LEU A 1 133 ? 6.268 2.684 -5.135 1.00 96.12 133 LEU A CA 1
ATOM 977 C C . LEU A 1 133 ? 5.057 3.593 -4.932 1.00 96.12 133 LEU A C 1
ATOM 979 O O . LEU A 1 133 ? 4.561 4.187 -5.885 1.00 96.12 133 LEU A O 1
ATOM 983 N N . LEU A 1 134 ? 4.597 3.711 -3.691 1.00 96.31 134 LEU A N 1
ATOM 984 C CA . LEU A 1 134 ? 3.551 4.630 -3.255 1.00 96.31 134 LEU A CA 1
ATOM 985 C C . LEU A 1 134 ? 4.153 6.005 -2.977 1.00 96.31 134 LEU A C 1
ATOM 987 O O . LEU A 1 134 ? 5.060 6.143 -2.152 1.00 96.31 134 LEU A O 1
ATOM 991 N N . MET A 1 135 ? 3.618 7.024 -3.639 1.00 92.88 135 MET A N 1
ATOM 992 C CA . MET A 1 135 ? 4.110 8.394 -3.575 1.00 92.88 135 MET A CA 1
ATOM 993 C C . MET A 1 135 ? 2.955 9.370 -3.329 1.00 92.88 135 MET A C 1
ATOM 995 O O . MET A 1 135 ? 2.144 9.594 -4.231 1.00 92.88 135 MET A O 1
ATOM 999 N N . PRO A 1 136 ? 2.847 9.970 -2.132 1.00 88.00 136 PRO A N 1
ATOM 1000 C CA . PRO A 1 136 ? 1.861 11.012 -1.884 1.00 88.00 136 PRO A CA 1
ATOM 1001 C C . PRO A 1 136 ? 2.238 12.292 -2.648 1.00 88.00 136 PRO A C 1
ATOM 1003 O O . PRO A 1 136 ? 3.294 12.880 -2.416 1.00 88.00 136 PRO A O 1
ATOM 1006 N N . ALA A 1 137 ? 1.349 12.766 -3.518 1.00 84.94 137 ALA A N 1
ATOM 1007 C CA . ALA A 1 137 ? 1.460 14.043 -4.215 1.00 84.94 137 ALA A CA 1
ATOM 1008 C C . ALA A 1 137 ? 0.523 15.063 -3.561 1.00 84.94 137 ALA A C 1
ATOM 1010 O O . ALA A 1 137 ? -0.593 15.310 -4.016 1.00 84.94 137 ALA A O 1
ATOM 1011 N N . ALA A 1 138 ? 0.977 15.649 -2.449 1.00 75.75 138 ALA A N 1
ATOM 1012 C CA . ALA A 1 138 ? 0.159 16.551 -1.636 1.00 75.75 138 ALA A CA 1
ATOM 1013 C C . ALA A 1 138 ? -0.346 17.781 -2.412 1.00 75.75 138 ALA A C 1
ATOM 1015 O O . ALA A 1 138 ? -1.476 18.204 -2.192 1.00 75.75 138 ALA A O 1
ATOM 1016 N N . GLN A 1 139 ? 0.457 18.325 -3.335 1.00 77.50 139 GLN A N 1
ATOM 1017 C CA . GLN A 1 139 ? 0.054 19.473 -4.159 1.00 77.50 139 GLN A CA 1
ATOM 1018 C C . GLN A 1 139 ? -1.035 19.124 -5.181 1.00 77.50 139 GLN A C 1
ATOM 1020 O O . GLN A 1 139 ? -1.853 19.972 -5.514 1.00 77.50 139 GLN A O 1
ATOM 1025 N N . GLU A 1 140 ? -1.062 17.877 -5.647 1.00 81.12 140 GLU A N 1
ATOM 1026 C CA . GLU A 1 140 ? -2.054 17.376 -6.604 1.00 81.12 140 GLU A CA 1
ATOM 1027 C C . GLU A 1 140 ? -3.282 16.780 -5.904 1.00 81.12 140 GLU A C 1
ATOM 1029 O O . GLU A 1 140 ? -4.261 16.437 -6.560 1.00 81.12 140 GLU A O 1
ATOM 1034 N N . GLY A 1 141 ? -3.234 16.623 -4.576 1.00 85.12 141 GLY A N 1
ATOM 1035 C CA . GLY A 1 141 ? -4.279 15.934 -3.825 1.00 85.12 141 GLY A CA 1
ATOM 1036 C C . GLY A 1 141 ? -4.442 14.480 -4.271 1.00 85.12 141 GLY A C 1
ATOM 1037 O O . GLY A 1 141 ? -5.568 14.007 -4.404 1.00 85.12 141 GLY A O 1
ATOM 1038 N N . ALA A 1 142 ? -3.337 13.775 -4.536 1.00 88.50 142 ALA A N 1
ATOM 1039 C CA . ALA A 1 142 ? -3.356 12.410 -5.060 1.00 88.50 142 ALA A CA 1
ATOM 1040 C C . ALA A 1 142 ? -2.322 11.494 -4.389 1.00 88.50 142 ALA A C 1
ATOM 1042 O O . ALA A 1 142 ? -1.320 11.941 -3.829 1.00 88.50 142 ALA A O 1
ATOM 1043 N N . LEU A 1 143 ? -2.581 10.190 -4.450 1.00 92.00 143 LEU A N 1
ATOM 1044 C CA . LEU A 1 143 ? -1.615 9.133 -4.189 1.00 92.00 143 LEU A CA 1
ATOM 1045 C C . LEU A 1 143 ? -1.263 8.469 -5.519 1.00 92.00 143 LEU A C 1
ATOM 1047 O O . LEU A 1 143 ? -2.146 7.984 -6.231 1.00 92.00 143 LEU A O 1
ATOM 1051 N N . HIS A 1 144 ? 0.028 8.433 -5.828 1.00 93.81 144 HIS A N 1
ATOM 1052 C CA . HIS A 1 144 ? 0.557 7.792 -7.025 1.00 93.81 144 HIS A CA 1
ATOM 1053 C C . HIS A 1 144 ? 1.131 6.421 -6.690 1.00 93.81 144 HIS A C 1
ATOM 1055 O O . HIS A 1 144 ? 1.754 6.247 -5.643 1.00 93.81 144 HIS A O 1
ATOM 1061 N N . ILE A 1 145 ? 0.962 5.465 -7.602 1.00 95.69 145 ILE A N 1
ATOM 1062 C CA . ILE A 1 145 ? 1.790 4.264 -7.668 1.00 95.69 145 ILE A CA 1
ATOM 1063 C C . ILE A 1 145 ? 2.663 4.353 -8.911 1.00 95.69 145 ILE A C 1
ATOM 1065 O O . ILE A 1 145 ? 2.146 4.397 -10.029 1.00 95.69 145 ILE A O 1
ATOM 1069 N N . VAL A 1 146 ? 3.977 4.325 -8.711 1.00 95.19 146 VAL A N 1
ATOM 1070 C CA . VAL A 1 146 ? 4.963 4.157 -9.781 1.00 95.19 146 VAL A CA 1
ATOM 1071 C C . VAL A 1 146 ? 5.323 2.678 -9.883 1.00 95.19 146 VAL A C 1
ATOM 1073 O O . VAL A 1 146 ? 5.660 2.040 -8.883 1.00 95.19 146 VAL A O 1
ATOM 1076 N N . SER A 1 147 ? 5.255 2.135 -11.097 1.00 93.88 147 SER A N 1
ATOM 1077 C CA . SER A 1 147 ? 5.570 0.740 -11.400 1.00 93.88 147 SER A CA 1
ATOM 1078 C C . SER A 1 147 ? 6.688 0.655 -12.430 1.00 93.88 147 SER A C 1
ATOM 1080 O O . SER A 1 147 ? 6.708 1.408 -13.403 1.00 93.88 147 SER A O 1
ATOM 1082 N N . SER A 1 148 ? 7.581 -0.323 -12.268 1.00 92.00 148 SER A N 1
ATOM 1083 C CA . SER A 1 148 ? 8.560 -0.709 -13.294 1.00 92.00 148 SER A CA 1
ATOM 1084 C C . SER A 1 148 ? 7.925 -1.452 -14.480 1.00 92.00 148 SER A C 1
ATOM 1086 O O . SER A 1 148 ? 8.623 -1.817 -15.424 1.00 92.00 148 SER A O 1
ATOM 1088 N N . GLY A 1 149 ? 6.613 -1.703 -14.426 1.00 91.44 149 GLY A N 1
ATOM 1089 C CA . GLY A 1 149 ? 5.891 -2.527 -15.390 1.00 91.44 149 GLY A CA 1
ATOM 1090 C C . GLY A 1 149 ? 5.869 -4.011 -15.026 1.00 91.44 149 GLY A C 1
ATOM 1091 O O . GLY A 1 149 ? 5.465 -4.816 -15.856 1.00 91.44 149 GLY A O 1
ATOM 1092 N N . LEU A 1 150 ? 6.312 -4.394 -13.817 1.00 90.69 150 LEU A N 1
ATOM 1093 C CA . LEU A 1 150 ? 6.332 -5.795 -13.375 1.00 90.69 150 LEU A CA 1
ATOM 1094 C C . LEU A 1 150 ? 4.929 -6.418 -13.325 1.00 90.69 150 LEU A C 1
ATO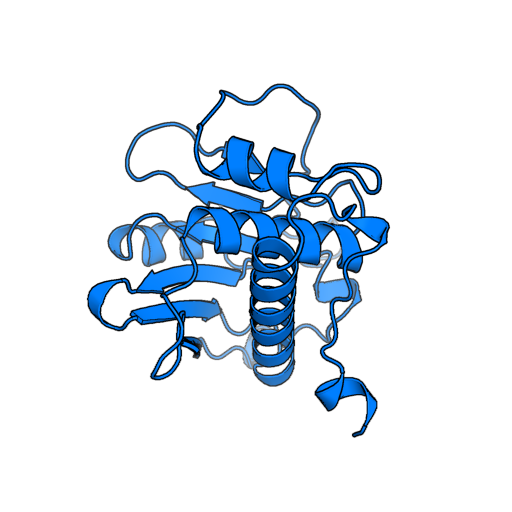M 1096 O O . LEU A 1 150 ? 4.762 -7.572 -13.716 1.00 90.69 150 LEU A O 1
ATOM 1100 N N . TYR A 1 151 ? 3.940 -5.653 -12.860 1.00 91.50 151 TYR A N 1
ATOM 1101 C CA . TYR A 1 151 ? 2.538 -6.066 -12.817 1.00 91.50 151 TYR A CA 1
ATOM 1102 C C . TYR A 1 151 ? 1.728 -5.327 -13.886 1.00 91.50 151 TYR A C 1
ATOM 1104 O O . TYR A 1 151 ? 2.027 -4.159 -14.163 1.00 91.50 151 TYR A O 1
ATOM 1112 N N . PRO A 1 152 ? 0.672 -5.952 -14.440 1.00 91.56 152 PRO A N 1
ATOM 1113 C CA . PRO A 1 152 ? -0.233 -5.296 -15.372 1.00 91.56 152 PRO A CA 1
ATOM 1114 C C . PRO A 1 152 ? -0.845 -4.035 -14.762 1.00 91.56 152 PRO A C 1
ATOM 1116 O O . PRO A 1 152 ? -1.238 -4.021 -13.595 1.00 91.56 152 PRO A O 1
ATOM 1119 N N . GLU A 1 153 ? -0.993 -2.984 -15.565 1.00 93.75 153 GLU A N 1
ATOM 1120 C CA . GLU A 1 153 ? -1.565 -1.714 -15.107 1.00 93.75 153 GLU A CA 1
ATOM 1121 C C . GLU A 1 153 ? -2.969 -1.885 -14.506 1.00 93.75 153 GLU A C 1
ATOM 1123 O O . GLU A 1 153 ? -3.287 -1.279 -13.483 1.00 93.75 153 GLU A O 1
ATOM 1128 N N . THR A 1 154 ? -3.791 -2.768 -15.079 1.00 92.12 154 THR A N 1
ATOM 1129 C CA . THR A 1 154 ? -5.136 -3.090 -14.574 1.00 92.12 154 THR A CA 1
ATOM 1130 C C . THR A 1 154 ? -5.109 -3.631 -13.145 1.00 92.12 154 THR A C 1
ATOM 1132 O O . THR A 1 154 ? -5.931 -3.226 -12.321 1.00 92.12 154 THR A O 1
ATOM 1135 N N . PHE A 1 155 ? -4.133 -4.484 -12.826 1.00 92.12 155 PHE A N 1
ATOM 1136 C CA . PHE A 1 155 ? -3.924 -4.999 -11.476 1.00 92.12 155 PHE A CA 1
ATOM 1137 C C . PHE A 1 155 ? -3.498 -3.884 -10.518 1.00 92.12 155 PHE A C 1
ATOM 1139 O O . PHE A 1 155 ? -4.084 -3.737 -9.449 1.00 92.12 155 PHE A O 1
ATOM 1146 N N . VAL A 1 156 ? -2.539 -3.041 -10.918 1.00 94.81 156 VAL A N 1
ATOM 1147 C CA . VAL A 1 156 ? -2.070 -1.928 -10.074 1.00 94.81 156 VAL A CA 1
ATOM 1148 C C . VAL A 1 156 ? -3.197 -0.920 -9.802 1.00 94.81 156 VAL A C 1
ATOM 1150 O O . VAL A 1 156 ? -3.343 -0.446 -8.676 1.00 94.81 156 VAL A O 1
ATOM 1153 N N . ARG A 1 157 ? -4.059 -0.644 -10.791 1.00 94.19 157 ARG A N 1
ATOM 1154 C CA . ARG A 1 157 ? -5.267 0.182 -10.607 1.00 94.19 157 ARG A CA 1
ATOM 1155 C C . ARG A 1 157 ? -6.268 -0.461 -9.650 1.00 94.19 157 ARG A C 1
ATOM 1157 O O . ARG A 1 157 ? -6.863 0.241 -8.837 1.00 94.19 157 ARG A O 1
ATOM 1164 N N . ALA A 1 158 ? -6.482 -1.774 -9.732 1.00 91.75 158 ALA A N 1
ATOM 1165 C CA . ALA A 1 158 ? -7.342 -2.488 -8.789 1.00 91.75 158 ALA A CA 1
ATOM 1166 C C . ALA A 1 158 ? -6.783 -2.420 -7.358 1.00 91.75 158 ALA A C 1
ATOM 1168 O O . ALA A 1 158 ? -7.520 -2.071 -6.440 1.00 91.75 158 ALA A O 1
ATOM 1169 N N . LEU A 1 159 ? -5.476 -2.636 -7.192 1.00 94.00 159 LEU A N 1
ATOM 1170 C CA . LEU A 1 159 ? -4.795 -2.539 -5.904 1.00 94.00 159 LEU A CA 1
ATOM 1171 C C . LEU A 1 159 ? -4.944 -1.139 -5.287 1.00 94.00 159 LEU A C 1
ATOM 1173 O O . LEU A 1 159 ? -5.319 -1.016 -4.122 1.00 94.00 159 LEU A O 1
ATOM 1177 N N . LEU A 1 160 ? -4.711 -0.079 -6.070 1.00 93.75 160 LEU A N 1
ATOM 1178 C CA . LEU A 1 160 ? -4.858 1.302 -5.604 1.00 93.75 160 LEU A CA 1
ATOM 1179 C C . LEU A 1 160 ? -6.306 1.633 -5.202 1.00 93.75 160 LEU A C 1
ATOM 1181 O O . LEU A 1 160 ? -6.524 2.295 -4.186 1.00 93.75 160 LEU A O 1
ATOM 1185 N N . ARG A 1 161 ? -7.301 1.117 -5.937 1.00 91.81 161 ARG A N 1
ATOM 1186 C CA . ARG A 1 161 ? -8.720 1.233 -5.556 1.00 91.81 161 ARG A CA 1
ATOM 1187 C C . ARG A 1 161 ? -9.017 0.525 -4.234 1.00 91.81 161 ARG A C 1
ATOM 1189 O O . ARG A 1 161 ? -9.679 1.111 -3.382 1.00 91.81 161 ARG A O 1
ATOM 1196 N N . SER A 1 162 ? -8.489 -0.680 -4.018 1.00 93.31 162 SER A N 1
ATOM 1197 C CA . SER A 1 162 ? -8.640 -1.387 -2.739 1.00 93.31 162 SER A CA 1
ATOM 1198 C C . SER A 1 162 ? -7.992 -0.634 -1.578 1.00 93.31 162 SER A C 1
ATOM 1200 O O . SER A 1 162 ? -8.572 -0.577 -0.494 1.00 93.31 162 SER A O 1
ATOM 1202 N N . MET A 1 163 ? -6.837 0.009 -1.792 1.00 94.94 163 MET A N 1
ATOM 1203 C CA . MET A 1 163 ? -6.237 0.889 -0.780 1.00 94.94 163 MET A CA 1
ATOM 1204 C C . MET A 1 163 ? -7.138 2.086 -0.468 1.00 94.94 163 MET A C 1
ATOM 1206 O O . MET A 1 163 ? -7.326 2.412 0.701 1.00 94.94 163 MET A O 1
ATOM 1210 N N . TYR A 1 164 ? -7.733 2.716 -1.485 1.00 92.56 164 TYR A N 1
ATOM 1211 C CA . TYR A 1 164 ? -8.651 3.839 -1.280 1.00 92.56 164 TYR A CA 1
ATOM 1212 C C . TYR A 1 164 ? -9.892 3.427 -0.488 1.00 92.56 164 TYR A C 1
ATOM 1214 O O . TYR A 1 164 ? -10.254 4.082 0.489 1.00 92.56 164 TYR A O 1
ATOM 1222 N N . GLN A 1 165 ? -10.514 2.310 -0.870 1.00 91.56 165 GLN A N 1
ATOM 1223 C CA . GLN A 1 165 ? -11.677 1.771 -0.175 1.00 91.56 165 GLN A CA 1
ATOM 1224 C C . GLN A 1 165 ? -11.345 1.451 1.284 1.00 91.56 165 GLN A C 1
ATOM 1226 O O . GLN A 1 165 ? -12.053 1.889 2.188 1.00 91.56 165 GLN A O 1
ATOM 1231 N N . THR A 1 166 ? -10.223 0.767 1.513 1.00 94.56 166 THR A N 1
ATOM 1232 C CA . THR A 1 166 ? -9.720 0.458 2.854 1.00 94.56 166 THR A CA 1
ATOM 1233 C C . THR A 1 166 ? -9.509 1.741 3.658 1.00 94.56 166 THR A C 1
ATOM 1235 O O . THR A 1 166 ? -9.951 1.828 4.798 1.00 94.56 166 THR A O 1
ATOM 1238 N N . ALA A 1 167 ? -8.906 2.778 3.070 1.00 94.25 167 ALA A N 1
ATOM 1239 C CA . ALA A 1 167 ? -8.710 4.059 3.741 1.00 94.25 167 ALA A CA 1
ATOM 1240 C C . ALA A 1 167 ? -10.035 4.727 4.148 1.00 94.25 167 ALA A C 1
ATOM 1242 O O . ALA A 1 167 ? -10.139 5.248 5.260 1.00 94.25 167 ALA A O 1
ATOM 1243 N N . ARG A 1 168 ? -11.064 4.676 3.293 1.00 92.12 168 ARG A N 1
ATOM 1244 C CA . ARG A 1 168 ? -12.408 5.172 3.633 1.00 92.12 168 ARG A CA 1
ATOM 1245 C C . ARG A 1 168 ? -13.046 4.364 4.757 1.00 92.12 168 ARG A C 1
ATOM 1247 O O . ARG A 1 168 ? -13.625 4.954 5.664 1.00 92.12 168 ARG A O 1
ATOM 1254 N N . THR A 1 169 ? -12.903 3.043 4.728 1.00 93.12 169 THR A N 1
ATOM 1255 C CA . THR A 1 169 ? -13.386 2.162 5.794 1.00 93.12 169 THR A CA 1
ATOM 1256 C C . THR A 1 169 ? -12.725 2.489 7.133 1.00 93.12 169 THR A C 1
ATOM 1258 O O . THR A 1 169 ? -13.430 2.639 8.124 1.00 93.12 169 THR A O 1
ATOM 1261 N N . ILE A 1 170 ? -11.406 2.713 7.159 1.00 95.00 170 ILE A N 1
ATOM 1262 C CA . ILE A 1 170 ? -10.683 3.134 8.371 1.00 95.00 170 ILE A CA 1
ATOM 1263 C C . ILE A 1 170 ? -11.219 4.468 8.908 1.00 95.00 170 ILE A C 1
ATOM 1265 O O . ILE A 1 170 ? -11.345 4.633 10.116 1.00 95.00 170 ILE A O 1
ATOM 1269 N N . LEU A 1 171 ? -11.506 5.437 8.030 1.00 93.50 171 LEU A N 1
ATOM 1270 C CA . LEU A 1 171 ? -12.051 6.734 8.447 1.00 93.50 171 LEU A CA 1
ATOM 1271 C C . LEU A 1 171 ? -13.475 6.620 9.005 1.00 93.50 171 LEU A C 1
ATOM 1273 O O . LEU A 1 171 ? -13.822 7.369 9.915 1.00 93.50 171 LEU A O 1
ATOM 1277 N N . ALA A 1 172 ? -14.283 5.712 8.457 1.00 92.94 172 ALA A N 1
ATOM 1278 C CA . ALA A 1 172 ? -15.654 5.484 8.897 1.00 92.94 172 ALA A CA 1
ATOM 1279 C C . ALA A 1 172 ? -15.726 4.699 10.218 1.00 92.94 172 ALA A C 1
ATOM 1281 O O . ALA A 1 172 ? -16.536 5.040 11.078 1.00 92.94 172 ALA A O 1
ATOM 1282 N N . ASP A 1 173 ? -14.878 3.681 10.387 1.00 95.06 173 ASP A N 1
ATOM 1283 C CA . ASP A 1 173 ? -14.788 2.868 11.602 1.00 95.06 173 ASP A CA 1
ATOM 1284 C C . ASP A 1 173 ? -13.326 2.486 11.925 1.00 95.06 173 ASP A C 1
ATOM 1286 O O . ASP A 1 173 ? -12.831 1.425 11.526 1.00 95.06 173 ASP A O 1
ATOM 1290 N N . PRO A 1 174 ? -12.611 3.324 12.699 1.00 93.75 174 PRO A N 1
ATOM 1291 C CA . PRO A 1 174 ? -11.239 3.036 13.112 1.00 93.75 174 PRO A CA 1
ATOM 1292 C C . PRO A 1 174 ? -11.111 1.811 14.034 1.00 93.75 174 PRO A C 1
ATOM 1294 O O . PRO A 1 174 ? -10.007 1.284 14.202 1.00 93.75 174 PRO A O 1
ATOM 1297 N N . ALA A 1 175 ? -12.207 1.364 14.656 1.00 96.19 175 ALA A N 1
ATOM 1298 C CA . ALA A 1 175 ? -12.222 0.206 15.544 1.00 96.19 175 ALA A CA 1
ATOM 1299 C C . ALA A 1 175 ? -12.418 -1.116 14.785 1.00 96.19 175 ALA A C 1
ATOM 1301 O O . ALA A 1 175 ? -12.378 -2.185 15.396 1.00 96.19 175 ALA A O 1
ATOM 1302 N N . GLN A 1 176 ? -12.588 -1.077 13.462 1.00 95.94 176 GLN A N 1
ATOM 1303 C CA . GLN A 1 176 ? -12.707 -2.292 12.674 1.00 95.94 176 GLN A CA 1
ATOM 1304 C C . GLN A 1 176 ? -11.395 -3.084 12.670 1.00 95.94 176 GLN A C 1
ATOM 1306 O O . GLN A 1 176 ? -10.291 -2.536 12.573 1.00 95.94 176 GLN A O 1
ATOM 1311 N N . ARG A 1 177 ? -11.518 -4.409 12.765 1.00 95.94 177 ARG A N 1
ATOM 1312 C CA . ARG A 1 177 ? -10.374 -5.319 12.702 1.00 95.94 177 ARG A CA 1
ATOM 1313 C C . ARG A 1 177 ? -9.905 -5.543 11.274 1.00 95.94 177 ARG A C 1
ATOM 1315 O O . ARG A 1 177 ? -10.715 -5.623 10.353 1.00 95.94 177 ARG A O 1
ATOM 1322 N N . VAL A 1 178 ? -8.600 -5.738 11.108 1.00 94.06 178 VAL A N 1
ATOM 1323 C CA . VAL A 1 178 ? -7.955 -5.972 9.805 1.00 94.06 178 VAL A CA 1
ATOM 1324 C C . VAL A 1 178 ? -8.630 -7.090 9.010 1.00 94.06 178 VAL A C 1
ATOM 1326 O O . VAL A 1 178 ? -8.890 -6.917 7.821 1.00 94.06 178 VAL A O 1
ATOM 1329 N N . ASP A 1 179 ? -8.957 -8.217 9.644 1.00 94.12 179 ASP A N 1
ATOM 1330 C CA . ASP A 1 179 ? -9.612 -9.371 9.011 1.00 94.12 179 ASP A CA 1
ATOM 1331 C C . ASP A 1 179 ? -11.082 -9.160 8.632 1.00 94.12 179 ASP A C 1
ATOM 1333 O O . ASP A 1 179 ? -11.639 -9.948 7.868 1.00 94.12 179 ASP A O 1
ATOM 1337 N N . GLN A 1 180 ? -11.691 -8.076 9.105 1.00 94.44 180 GLN A N 1
ATOM 1338 C CA . GLN A 1 180 ? -13.076 -7.713 8.819 1.00 94.44 180 GLN A CA 1
ATOM 1339 C C . GLN A 1 180 ? -13.199 -6.601 7.778 1.00 94.44 180 GLN A C 1
ATOM 1341 O O . GLN A 1 180 ? -14.289 -6.398 7.250 1.00 94.44 180 GLN A O 1
ATOM 1346 N N . ILE A 1 181 ? -12.117 -5.879 7.473 1.00 93.31 181 ILE A N 1
ATOM 1347 C CA . ILE A 1 181 ? -12.149 -4.798 6.480 1.00 93.31 181 ILE A CA 1
ATOM 1348 C C . ILE A 1 181 ? -12.344 -5.386 5.088 1.00 93.31 181 ILE A C 1
ATOM 1350 O O . ILE A 1 181 ? -11.599 -6.268 4.663 1.00 93.31 181 ILE A O 1
ATOM 1354 N N . ASP A 1 182 ? -13.345 -4.906 4.364 1.00 88.88 182 ASP A N 1
ATOM 1355 C CA . ASP A 1 182 ? -13.537 -5.331 2.986 1.00 88.88 182 ASP A CA 1
ATOM 1356 C C . ASP A 1 182 ? -12.577 -4.588 2.052 1.00 88.88 182 ASP A C 1
ATOM 1358 O O . ASP A 1 182 ? -12.479 -3.361 2.095 1.00 88.88 182 ASP A O 1
ATOM 1362 N N . LEU A 1 183 ? -11.876 -5.338 1.201 1.00 86.19 183 LEU A N 1
ATOM 1363 C CA . LEU A 1 183 ? -10.982 -4.770 0.193 1.00 86.19 183 LEU A CA 1
ATOM 1364 C C . LEU A 1 183 ? -11.737 -4.301 -1.058 1.00 86.19 183 LEU A C 1
ATOM 1366 O O . LEU A 1 183 ? -11.165 -3.563 -1.867 1.00 86.19 183 LEU A O 1
ATOM 1370 N N . LEU A 1 184 ? -12.984 -4.752 -1.234 1.00 77.69 184 LEU A N 1
ATOM 1371 C CA . LEU A 1 184 ? -13.857 -4.398 -2.347 1.00 77.69 184 LEU A CA 1
ATOM 1372 C C . LEU A 1 184 ? -15.010 -3.517 -1.859 1.00 77.69 184 LEU A C 1
ATOM 1374 O O . LEU A 1 184 ? -15.716 -3.831 -0.893 1.00 77.69 184 LEU A O 1
ATOM 1378 N N . GLY A 1 185 ? -15.230 -2.408 -2.564 1.00 61.44 185 GLY A N 1
ATOM 1379 C CA . GLY A 1 185 ? -16.387 -1.546 -2.323 1.00 61.44 185 GLY A CA 1
ATOM 1380 C C . GLY A 1 185 ? -17.699 -2.247 -2.689 1.00 61.44 185 GLY A C 1
ATOM 1381 O O . GLY A 1 185 ? -17.712 -3.178 -3.492 1.00 61.44 185 GLY A O 1
ATOM 1382 N N . ALA A 1 186 ? -18.823 -1.784 -2.130 1.00 56.03 186 ALA A N 1
ATOM 1383 C CA . ALA A 1 186 ? -20.152 -2.302 -2.480 1.00 56.03 186 ALA A CA 1
ATOM 1384 C C . ALA A 1 186 ? -20.444 -2.187 -3.990 1.00 56.03 186 ALA A C 1
ATOM 1386 O O . ALA A 1 186 ? -21.026 -3.094 -4.574 1.00 56.03 186 ALA A O 1
ATOM 1387 N N . GLU A 1 187 ? -19.964 -1.115 -4.624 1.00 52.22 187 GLU A N 1
ATOM 1388 C CA . GLU A 1 187 ? -20.097 -0.878 -6.067 1.00 52.22 187 GLU A CA 1
ATOM 1389 C C . GLU A 1 187 ? -19.320 -1.902 -6.910 1.00 52.22 187 GLU A C 1
ATOM 1391 O O . GLU A 1 187 ? -19.798 -2.314 -7.956 1.00 52.22 187 GLU A O 1
ATOM 1396 N N . GLN A 1 188 ? -18.179 -2.403 -6.422 1.00 54.94 188 GLN A N 1
ATOM 1397 C CA . GLN A 1 188 ? -17.374 -3.415 -7.124 1.00 54.94 188 GLN A CA 1
ATOM 1398 C C . GLN A 1 188 ? -17.940 -4.835 -7.013 1.00 54.94 188 GLN A C 1
ATOM 1400 O O . GLN A 1 188 ? -17.476 -5.724 -7.715 1.00 54.94 188 GLN A O 1
ATOM 1405 N N . ARG A 1 189 ? -18.905 -5.076 -6.115 1.00 55.56 189 ARG A N 1
ATOM 1406 C CA . ARG A 1 189 ? -19.598 -6.374 -6.019 1.00 55.56 189 ARG A CA 1
ATOM 1407 C C . ARG A 1 189 ? -20.816 -6.468 -6.939 1.00 55.56 189 ARG A C 1
ATOM 1409 O O . ARG A 1 189 ? -21.386 -7.548 -7.050 1.00 55.56 189 ARG A O 1
ATOM 1416 N N . ALA A 1 190 ? -21.252 -5.343 -7.504 1.00 43.53 190 ALA A N 1
ATOM 1417 C CA . ALA A 1 190 ? -22.426 -5.252 -8.368 1.00 43.53 190 ALA A CA 1
ATOM 1418 C C . ALA A 1 190 ? -22.082 -5.311 -9.872 1.00 43.53 190 ALA A C 1
ATOM 1420 O O . ALA A 1 190 ? -23.004 -5.331 -10.688 1.00 43.53 190 ALA A O 1
ATOM 1421 N N . GLU A 1 191 ? -20.789 -5.344 -10.216 1.00 42.81 191 GLU A N 1
ATOM 1422 C CA . GLU A 1 191 ? -20.242 -5.619 -11.558 1.00 42.81 191 GLU A CA 1
ATOM 1423 C C . GLU A 1 191 ? -19.890 -7.105 -11.709 1.00 42.81 191 GLU A C 1
ATOM 1425 O O . GLU A 1 191 ? -20.126 -7.650 -12.812 1.00 42.81 191 GLU A O 1
#

Radius of gyration: 15.92 Å; chains: 1; bounding box: 46×40×40 Å